Protein AF-G6C5K4-F1 (afdb_monomer_lite)

Structure (mmCIF, N/CA/C/O backbone):
data_AF-G6C5K4-F1
#
_entry.id   AF-G6C5K4-F1
#
loop_
_atom_site.group_PDB
_atom_site.id
_atom_site.type_symbol
_atom_site.label_atom_id
_atom_site.label_alt_id
_atom_site.label_comp_id
_atom_site.label_asym_id
_atom_site.label_entity_id
_atom_site.label_seq_id
_atom_site.pdbx_PDB_ins_code
_atom_site.Cartn_x
_atom_site.Cartn_y
_atom_site.Cartn_z
_atom_site.occupancy
_atom_site.B_iso_or_equiv
_atom_site.auth_seq_id
_atom_site.auth_comp_id
_atom_site.auth_asym_id
_atom_site.auth_atom_id
_atom_site.pdbx_PDB_model_num
ATOM 1 N N . MET A 1 1 ? 15.306 12.162 -14.275 1.00 35.91 1 MET A N 1
ATOM 2 C CA . MET A 1 1 ? 15.185 11.619 -15.662 1.00 35.91 1 MET A CA 1
ATOM 3 C C . MET A 1 1 ? 13.820 12.028 -16.205 1.00 35.91 1 MET A C 1
ATOM 5 O O . MET A 1 1 ? 12.818 11.681 -15.596 1.00 35.91 1 MET A O 1
ATOM 9 N N . LEU A 1 2 ? 13.785 12.870 -17.241 1.00 34.09 2 LEU A N 1
ATOM 10 C CA . LEU A 1 2 ? 12.572 13.552 -17.708 1.00 34.09 2 LEU A CA 1
ATOM 11 C C . LEU A 1 2 ? 11.558 12.541 -18.265 1.00 34.09 2 LEU A C 1
ATOM 13 O O . LEU A 1 2 ? 11.791 11.932 -19.305 1.00 34.09 2 LEU A O 1
ATOM 17 N N . THR A 1 3 ? 10.430 12.362 -17.578 1.00 47.12 3 THR A N 1
ATOM 18 C CA . THR A 1 3 ? 9.225 11.765 -18.162 1.00 47.12 3 THR A CA 1
ATOM 19 C C . THR A 1 3 ? 8.711 12.723 -19.231 1.00 47.12 3 THR A C 1
ATOM 21 O O . THR A 1 3 ? 7.998 13.673 -18.915 1.00 47.12 3 THR A O 1
ATOM 24 N N . TYR A 1 4 ? 9.124 12.530 -20.479 1.00 65.38 4 TYR A N 1
ATOM 25 C CA . TYR A 1 4 ? 8.603 13.312 -21.593 1.00 65.38 4 TYR A CA 1
ATOM 26 C C . TYR A 1 4 ? 7.179 12.848 -21.901 1.00 65.38 4 TYR A C 1
ATOM 28 O O . TYR A 1 4 ? 6.945 11.670 -22.176 1.00 65.38 4 TYR A O 1
ATOM 36 N N . SER A 1 5 ? 6.215 13.765 -21.862 1.00 84.00 5 SER A N 1
ATOM 37 C CA . SER A 1 5 ? 4.892 13.494 -22.418 1.00 84.00 5 SER A CA 1
ATOM 38 C C . SER A 1 5 ? 5.005 13.268 -23.928 1.00 84.00 5 SER A C 1
ATOM 40 O O . SER A 1 5 ? 5.954 13.719 -24.569 1.00 84.00 5 SER A O 1
ATOM 42 N N . THR A 1 6 ? 4.020 12.614 -24.548 1.00 88.75 6 THR A N 1
ATOM 43 C CA . THR A 1 6 ? 4.012 12.441 -26.016 1.00 88.75 6 THR A CA 1
ATOM 44 C C . THR A 1 6 ? 4.043 13.773 -26.769 1.00 88.75 6 THR A C 1
ATOM 46 O O . THR A 1 6 ? 4.535 13.825 -27.894 1.00 88.75 6 THR A O 1
ATOM 49 N N . ARG A 1 7 ? 3.574 14.857 -26.137 1.00 88.94 7 ARG A N 1
ATOM 50 C CA . ARG A 1 7 ? 3.682 16.228 -26.648 1.00 88.94 7 ARG A CA 1
ATOM 51 C C . ARG A 1 7 ? 5.096 16.783 -26.532 1.00 88.94 7 ARG A C 1
ATOM 53 O O . ARG A 1 7 ? 5.545 17.446 -27.458 1.00 88.94 7 ARG A O 1
ATOM 60 N N . ASP A 1 8 ? 5.808 16.481 -25.451 1.00 88.75 8 ASP A N 1
ATOM 61 C CA . ASP A 1 8 ? 7.207 16.891 -25.312 1.00 88.75 8 ASP A CA 1
ATOM 62 C C . ASP A 1 8 ? 8.098 16.141 -26.308 1.00 88.75 8 ASP A C 1
ATOM 64 O O . ASP A 1 8 ? 9.013 16.726 -26.880 1.00 88.75 8 ASP A O 1
ATOM 68 N N . ILE A 1 9 ? 7.798 14.864 -26.579 1.00 88.25 9 ILE A N 1
ATOM 69 C CA . ILE A 1 9 ? 8.480 14.095 -27.629 1.00 88.25 9 ILE A CA 1
ATOM 70 C C . ILE A 1 9 ? 8.199 14.718 -29.002 1.00 88.25 9 ILE A C 1
ATOM 72 O O . ILE A 1 9 ? 9.138 14.953 -29.757 1.00 88.25 9 ILE A O 1
ATOM 76 N N . GLU A 1 10 ? 6.940 15.045 -29.319 1.00 90.44 10 GLU A N 1
ATOM 77 C CA . GLU A 1 10 ? 6.598 15.759 -30.560 1.00 90.44 10 GLU A CA 1
ATOM 78 C C . GLU A 1 10 ? 7.349 17.095 -30.669 1.00 90.44 10 GLU A C 1
ATOM 80 O O . GLU A 1 10 ? 7.885 17.418 -31.731 1.00 90.44 10 GLU A O 1
ATOM 85 N N . PHE A 1 11 ? 7.407 17.863 -29.579 1.00 89.56 11 PHE A N 1
ATOM 86 C CA . PHE A 1 11 ? 8.151 19.116 -29.526 1.00 89.56 11 PHE A CA 1
ATOM 87 C C . PHE A 1 11 ? 9.637 18.884 -29.827 1.00 89.56 11 PHE A C 1
ATOM 89 O O . PHE A 1 11 ? 10.182 19.528 -30.721 1.00 89.56 11 PHE A O 1
ATOM 96 N N . LEU A 1 12 ? 10.272 17.897 -29.187 1.00 88.31 12 LEU A N 1
ATOM 97 C CA . LEU A 1 12 ? 11.664 17.528 -29.460 1.00 88.31 12 LEU A CA 1
ATOM 98 C C . LEU A 1 12 ? 11.876 17.090 -30.913 1.00 88.31 12 LEU A C 1
ATOM 100 O O . LEU A 1 12 ? 12.888 17.452 -31.506 1.00 88.31 12 LEU A O 1
ATOM 104 N N . CYS A 1 13 ? 10.941 16.349 -31.512 1.00 87.62 13 CYS A N 1
ATOM 105 C CA . CYS A 1 13 ? 11.011 15.957 -32.921 1.00 87.62 13 CYS A CA 1
ATOM 106 C C . CYS A 1 13 ? 11.009 17.161 -33.877 1.00 87.62 13 CYS A C 1
ATOM 108 O O . CYS A 1 13 ? 11.589 17.078 -34.959 1.00 87.62 13 CYS A O 1
ATOM 110 N N . LYS A 1 14 ? 10.386 18.278 -33.486 1.00 85.69 14 LYS A N 1
ATOM 111 C CA . LYS A 1 14 ? 10.309 19.507 -34.292 1.00 85.69 14 LYS A CA 1
ATOM 112 C C . LYS A 1 14 ? 11.414 20.513 -33.983 1.00 85.69 14 LYS A C 1
ATOM 114 O O . LYS A 1 14 ? 11.818 21.250 -34.881 1.00 85.69 14 LYS A O 1
ATOM 119 N N . ASP A 1 15 ? 11.903 20.548 -32.751 1.00 85.94 15 ASP A N 1
ATOM 120 C CA . ASP A 1 15 ? 12.826 21.579 -32.273 1.00 85.94 15 ASP A CA 1
ATOM 121 C C . ASP A 1 15 ? 14.292 21.111 -32.302 1.00 85.94 15 ASP A C 1
ATOM 123 O O . ASP A 1 15 ? 15.172 21.809 -32.805 1.00 85.94 15 ASP A O 1
ATOM 127 N N . SER A 1 16 ? 14.564 19.871 -31.882 1.00 86.38 16 SER A N 1
ATOM 128 C CA . SER A 1 16 ? 15.930 19.357 -31.729 1.00 86.38 16 SER A CA 1
ATOM 129 C C . SER A 1 16 ? 16.545 18.898 -33.051 1.00 86.38 16 SER A C 1
ATOM 131 O O . SER A 1 16 ? 16.073 17.956 -33.693 1.00 86.38 16 SER A O 1
ATOM 133 N N . GLN A 1 17 ? 17.692 19.485 -33.406 1.00 81.75 17 GLN A N 1
ATOM 134 C CA . GLN A 1 17 ? 18.478 19.078 -34.576 1.00 81.75 17 GLN A CA 1
ATOM 135 C C . GLN A 1 17 ? 18.934 17.613 -34.500 1.00 81.75 17 GLN A C 1
ATOM 137 O O . GLN A 1 17 ? 18.964 16.916 -35.512 1.00 81.75 17 GLN A O 1
ATOM 142 N N . ARG A 1 18 ? 19.234 17.115 -33.292 1.00 84.94 18 ARG A N 1
ATOM 143 C CA . ARG A 1 18 ? 19.618 15.711 -33.068 1.00 84.94 18 ARG A CA 1
ATOM 144 C C . ARG A 1 18 ? 18.458 14.768 -33.371 1.00 84.94 18 ARG A C 1
ATOM 146 O O . ARG A 1 18 ? 18.650 13.726 -33.986 1.00 84.94 18 ARG A O 1
ATOM 153 N N . THR A 1 19 ? 17.252 15.149 -32.961 1.00 84.19 19 THR A N 1
ATOM 154 C CA . THR A 1 19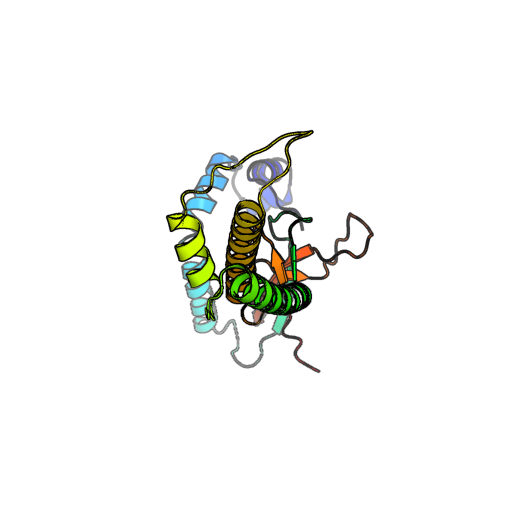 ? 16.056 14.333 -33.180 1.00 84.19 19 THR A CA 1
ATOM 155 C C . THR A 1 19 ? 15.649 14.345 -34.651 1.00 84.19 19 THR A C 1
ATOM 157 O O . THR A 1 19 ? 15.290 13.301 -35.183 1.00 84.19 19 THR A O 1
ATOM 160 N N . LYS A 1 20 ? 15.790 15.484 -35.342 1.00 83.88 20 LYS A N 1
ATOM 161 C CA . LYS A 1 20 ? 15.613 15.569 -36.802 1.00 83.88 20 LYS A CA 1
ATOM 162 C C . LYS A 1 20 ? 16.590 14.669 -37.556 1.00 83.88 20 LYS A C 1
ATOM 164 O O . LYS A 1 20 ? 16.177 13.974 -38.477 1.00 83.88 20 LYS A O 1
ATOM 169 N N . PHE A 1 21 ? 17.856 14.645 -37.134 1.00 85.69 21 PHE A N 1
ATOM 170 C CA . PHE A 1 21 ? 18.860 13.739 -37.693 1.00 85.69 21 PHE A CA 1
ATOM 171 C C . PHE A 1 21 ? 18.467 12.265 -37.502 1.00 85.69 21 PHE A C 1
ATOM 173 O O . PHE A 1 21 ? 18.465 11.507 -38.465 1.00 85.69 21 PHE A O 1
ATOM 180 N N . LEU A 1 22 ? 18.055 11.875 -36.288 1.00 85.00 22 LEU A N 1
ATOM 181 C CA . LEU A 1 22 ? 17.617 10.504 -35.986 1.00 85.00 22 LEU A CA 1
ATOM 182 C C . LEU A 1 22 ? 16.364 10.077 -36.759 1.00 85.00 22 LEU A C 1
ATOM 184 O O . LEU A 1 22 ? 16.263 8.928 -37.175 1.00 85.00 22 LEU A O 1
ATOM 188 N N . LEU A 1 23 ? 15.403 10.987 -36.945 1.00 84.44 23 LEU A N 1
ATOM 189 C CA . LEU A 1 23 ? 14.171 10.698 -37.679 1.00 84.44 23 LEU A CA 1
ATOM 190 C C . LEU A 1 23 ? 14.422 10.410 -39.158 1.00 84.44 23 LEU A C 1
ATOM 192 O O . LEU A 1 23 ? 13.573 9.769 -39.777 1.00 84.44 23 LEU A O 1
ATOM 196 N N . ASN A 1 24 ? 15.532 10.915 -39.712 1.00 80.44 24 ASN A N 1
ATOM 197 C CA . ASN A 1 24 ? 15.931 10.773 -41.113 1.00 80.44 24 ASN A CA 1
ATOM 198 C C . ASN A 1 24 ? 14.755 10.946 -42.104 1.00 80.44 24 ASN A C 1
ATOM 200 O O . ASN A 1 24 ? 14.656 10.265 -43.122 1.00 80.44 24 ASN A O 1
ATOM 204 N N . SER A 1 25 ? 13.800 11.811 -41.755 1.00 67.69 25 SER A N 1
ATOM 205 C CA . SER A 1 25 ? 12.540 12.007 -42.468 1.00 67.69 25 SER A CA 1
ATOM 206 C C . SER A 1 25 ? 12.081 13.454 -42.331 1.00 67.69 25 SER A C 1
ATOM 208 O O . SER A 1 25 ? 12.321 14.111 -41.319 1.00 67.69 25 SER A O 1
ATOM 210 N N . ALA A 1 26 ? 11.419 13.962 -43.374 1.00 66.31 26 ALA A N 1
ATOM 211 C CA . ALA A 1 26 ? 10.984 15.357 -43.436 1.00 66.31 26 ALA A CA 1
ATOM 212 C C . ALA A 1 26 ? 9.818 15.675 -42.481 1.00 66.31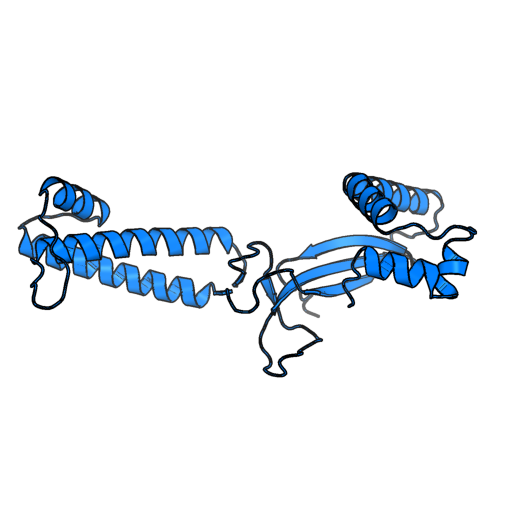 26 ALA A C 1
ATOM 214 O O . ALA A 1 26 ? 9.629 16.829 -42.100 1.00 66.31 26 ALA A O 1
ATOM 215 N N . ASN A 1 27 ? 9.043 14.661 -42.080 1.00 82.19 27 ASN A N 1
ATOM 216 C CA . ASN A 1 27 ? 7.819 14.840 -41.305 1.00 82.19 27 ASN A CA 1
ATOM 217 C C . ASN A 1 27 ? 7.993 14.326 -39.876 1.00 82.19 27 ASN A C 1
ATOM 219 O O . ASN A 1 27 ? 8.012 13.120 -39.633 1.00 82.19 27 ASN A O 1
ATOM 223 N N . ALA A 1 28 ? 8.057 15.253 -38.920 1.00 86.00 28 ALA A N 1
ATOM 224 C CA . ALA A 1 28 ? 8.061 14.915 -37.504 1.00 86.00 28 ALA A CA 1
ATOM 225 C C . ALA A 1 28 ? 6.727 14.249 -37.098 1.00 86.00 28 ALA A C 1
ATOM 227 O O . ALA A 1 28 ? 5.656 14.778 -37.420 1.00 86.00 28 ALA A O 1
ATOM 228 N N . PRO A 1 29 ? 6.756 13.116 -36.375 1.00 89.50 29 PRO A N 1
ATOM 229 C CA . PRO A 1 29 ? 5.541 12.474 -35.896 1.00 89.50 29 PRO A CA 1
ATOM 230 C C . PRO A 1 29 ? 4.840 13.363 -34.864 1.00 89.50 29 PRO A C 1
ATOM 232 O O . PRO A 1 29 ? 5.476 13.961 -33.996 1.00 89.50 29 PRO A O 1
ATOM 235 N N . ASN A 1 30 ? 3.512 13.439 -34.945 1.00 91.06 30 ASN A N 1
ATOM 236 C CA . ASN A 1 30 ? 2.714 14.152 -33.950 1.00 91.06 30 ASN A CA 1
ATOM 237 C C . ASN A 1 30 ? 2.498 13.301 -32.682 1.00 91.06 30 ASN A C 1
ATOM 239 O O . ASN A 1 30 ? 2.705 12.080 -32.692 1.00 91.06 30 ASN A O 1
ATOM 243 N N . TYR A 1 31 ? 2.025 13.925 -31.598 1.00 91.75 31 TYR A N 1
ATOM 244 C CA . TYR A 1 31 ? 1.801 13.238 -30.322 1.00 91.75 31 TYR A CA 1
ATOM 245 C C . TYR A 1 31 ? 0.853 12.030 -30.444 1.00 91.75 31 TYR A C 1
ATOM 247 O O . TYR A 1 31 ? 1.022 11.045 -29.724 1.00 91.75 31 TYR A O 1
ATOM 255 N N . SER A 1 32 ? -0.136 12.083 -31.349 1.00 92.25 32 SER A N 1
ATOM 256 C CA . SER A 1 32 ? -1.105 10.999 -31.559 1.00 92.25 32 SER A CA 1
ATOM 257 C C . SER A 1 32 ? -0.446 9.782 -32.207 1.00 92.25 32 SER A C 1
ATOM 259 O O . SER A 1 32 ? -0.677 8.652 -31.775 1.00 92.25 32 SER A O 1
ATOM 261 N N . THR A 1 33 ? 0.422 10.000 -33.196 1.00 90.44 33 THR A N 1
ATOM 262 C CA . THR A 1 33 ? 1.214 8.948 -33.839 1.00 90.44 33 THR A CA 1
ATOM 263 C C . THR A 1 33 ? 2.151 8.289 -32.832 1.00 90.44 33 THR A C 1
ATOM 265 O O . THR A 1 33 ? 2.169 7.062 -32.739 1.00 90.44 33 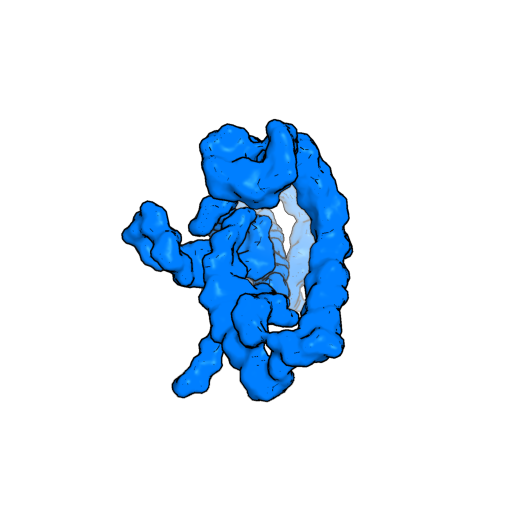THR A O 1
ATOM 268 N N . ILE A 1 34 ? 2.859 9.086 -32.023 1.00 90.06 34 ILE A N 1
ATOM 269 C CA . ILE A 1 34 ? 3.762 8.584 -30.973 1.00 90.06 34 ILE A CA 1
ATOM 270 C C . ILE A 1 34 ? 2.977 7.765 -29.939 1.00 90.06 34 ILE A C 1
ATOM 272 O O . ILE A 1 34 ? 3.345 6.635 -29.629 1.00 90.06 34 ILE A O 1
ATOM 276 N N . SER A 1 35 ? 1.853 8.294 -29.448 1.00 89.50 35 SER A N 1
ATOM 277 C CA . SER A 1 35 ? 0.996 7.607 -28.474 1.00 89.50 35 SER A CA 1
ATOM 278 C C . SER A 1 35 ? 0.460 6.275 -29.006 1.00 89.50 35 SER A C 1
ATOM 280 O O . SER A 1 35 ? 0.490 5.263 -28.301 1.00 89.50 35 SER A O 1
ATOM 282 N N . ARG A 1 36 ? 0.018 6.247 -30.269 1.00 89.75 36 ARG A N 1
ATOM 283 C CA . ARG A 1 36 ? -0.481 5.034 -30.925 1.00 89.75 36 ARG A CA 1
ATOM 284 C C . ARG A 1 36 ? 0.618 3.994 -31.105 1.00 89.75 36 ARG A C 1
ATOM 286 O O . ARG A 1 36 ? 0.354 2.814 -30.890 1.00 89.75 36 ARG A O 1
ATOM 293 N N . PHE A 1 37 ? 1.821 4.424 -31.486 1.00 88.06 37 PHE A N 1
ATOM 294 C CA . PHE A 1 37 ? 2.979 3.542 -31.583 1.00 88.06 37 PHE A CA 1
ATOM 295 C C . PHE A 1 37 ? 3.296 2.917 -30.225 1.00 88.06 37 PHE A C 1
ATOM 297 O O . PHE A 1 37 ? 3.285 1.697 -30.130 1.00 88.06 37 PHE A O 1
ATOM 304 N N . LEU A 1 38 ? 3.469 3.724 -29.171 1.00 85.81 38 LEU A N 1
ATOM 305 C CA . LEU A 1 38 ? 3.774 3.226 -27.824 1.00 85.81 38 LEU A CA 1
ATOM 306 C C . LEU A 1 38 ? 2.714 2.237 -27.324 1.00 85.81 38 LEU A C 1
ATOM 308 O O . LEU A 1 38 ? 3.054 1.183 -26.798 1.00 85.81 38 LEU A O 1
ATOM 312 N N . SER A 1 39 ? 1.434 2.533 -27.562 1.00 86.00 39 SER A N 1
ATOM 313 C CA . SER A 1 39 ? 0.328 1.658 -27.151 1.00 86.00 39 SER A CA 1
ATOM 314 C C . SER A 1 39 ? 0.350 0.305 -27.868 1.00 86.00 39 SER A C 1
ATOM 316 O O . SER A 1 39 ? 0.110 -0.723 -27.245 1.00 86.00 39 SER A O 1
ATOM 318 N N . LYS A 1 40 ? 0.646 0.287 -29.175 1.00 86.38 40 LYS A N 1
ATOM 319 C CA . LYS A 1 40 ? 0.750 -0.959 -29.953 1.00 86.38 40 LYS A CA 1
ATOM 320 C C . LYS A 1 40 ? 2.040 -1.723 -29.665 1.00 86.38 40 LYS A C 1
ATOM 322 O O . LYS A 1 40 ? 2.033 -2.948 -29.656 1.00 86.38 40 LYS A O 1
ATOM 327 N N . ALA A 1 41 ? 3.135 -1.001 -29.452 1.00 84.50 41 ALA A N 1
ATOM 328 C CA . ALA A 1 41 ? 4.455 -1.566 -29.233 1.00 84.50 41 ALA A CA 1
ATOM 329 C C . ALA A 1 41 ? 4.580 -2.213 -27.850 1.00 84.50 41 ALA A C 1
ATOM 331 O O . ALA A 1 41 ? 5.341 -3.161 -27.714 1.00 84.50 41 ALA A O 1
ATOM 332 N N . ASN A 1 42 ? 3.815 -1.767 -26.848 1.00 81.06 42 ASN A N 1
ATOM 333 C CA . ASN A 1 42 ? 3.920 -2.262 -25.472 1.00 81.06 42 ASN A CA 1
ATOM 334 C C . ASN A 1 42 ? 3.868 -3.799 -25.360 1.00 81.06 42 ASN A C 1
ATOM 336 O O . ASN A 1 42 ? 4.632 -4.389 -24.606 1.00 81.06 42 ASN A O 1
ATOM 340 N N . ASN A 1 43 ? 3.032 -4.451 -26.173 1.00 79.25 43 ASN A N 1
ATOM 341 C CA . ASN A 1 43 ? 2.879 -5.910 -26.149 1.00 79.25 43 ASN A CA 1
ATOM 342 C C . ASN A 1 43 ? 3.973 -6.659 -26.928 1.00 79.25 43 ASN A C 1
ATOM 344 O O . ASN A 1 43 ? 4.117 -7.861 -26.760 1.00 79.25 43 ASN A O 1
ATOM 348 N N . ILE A 1 44 ? 4.712 -5.967 -27.798 1.00 88.38 44 ILE A N 1
ATOM 349 C CA . ILE A 1 44 ? 5.640 -6.570 -28.769 1.00 88.38 44 ILE A CA 1
ATOM 350 C C . ILE A 1 44 ? 7.099 -6.212 -28.440 1.00 88.38 44 ILE A C 1
ATOM 352 O O . ILE A 1 44 ? 8.017 -6.924 -28.833 1.00 88.38 44 ILE A O 1
ATOM 356 N N . ILE A 1 45 ? 7.340 -5.123 -27.698 1.00 87.44 45 ILE A N 1
ATOM 357 C CA . ILE A 1 45 ? 8.683 -4.635 -27.347 1.00 87.44 45 ILE A CA 1
ATOM 358 C C . ILE A 1 45 ? 9.515 -5.725 -26.674 1.00 87.44 45 ILE A C 1
ATOM 360 O O . ILE A 1 45 ? 10.683 -5.876 -27.019 1.00 87.44 45 ILE A O 1
ATOM 364 N N . TYR A 1 46 ? 8.920 -6.492 -25.757 1.00 87.12 46 TYR A N 1
ATOM 365 C CA . TYR A 1 46 ? 9.629 -7.573 -25.076 1.00 87.12 46 TYR A CA 1
ATOM 366 C C . TYR A 1 46 ? 10.057 -8.678 -26.052 1.00 87.12 46 TYR A C 1
ATOM 368 O O . TYR A 1 46 ? 11.221 -9.066 -26.074 1.00 87.12 46 TYR A O 1
ATOM 376 N N . GLU A 1 47 ? 9.151 -9.128 -26.923 1.00 90.38 47 GLU A N 1
ATOM 377 C CA . GLU A 1 47 ? 9.464 -10.152 -27.926 1.00 90.38 47 GLU A CA 1
ATOM 378 C C . GLU A 1 47 ? 10.529 -9.673 -28.922 1.00 90.38 47 GLU A C 1
ATOM 380 O O . GLU A 1 47 ? 11.462 -10.411 -29.240 1.00 90.38 47 GLU A O 1
ATOM 385 N N . LEU A 1 48 ? 10.439 -8.419 -29.380 1.00 91.31 48 LEU A N 1
ATOM 386 C CA . LEU A 1 48 ? 11.449 -7.813 -30.253 1.00 91.31 48 LEU A CA 1
ATOM 387 C C . LEU A 1 48 ? 12.806 -7.698 -29.564 1.00 91.31 48 LEU A C 1
ATOM 389 O O . LEU A 1 48 ? 13.832 -7.921 -30.204 1.00 91.31 48 LEU A O 1
ATOM 393 N N . PHE A 1 49 ? 12.818 -7.364 -28.275 1.00 91.44 49 PHE A N 1
ATOM 394 C CA . PHE A 1 49 ? 14.038 -7.329 -27.481 1.00 91.44 49 PHE A CA 1
ATOM 395 C C . PHE A 1 49 ? 14.690 -8.716 -27.420 1.00 91.44 49 PHE A C 1
ATOM 397 O O . PHE A 1 49 ? 15.874 -8.839 -27.729 1.00 91.44 49 PHE A O 1
ATOM 404 N N . CYS A 1 50 ? 13.921 -9.772 -27.136 1.00 91.12 50 CYS A N 1
ATOM 405 C CA . CYS A 1 50 ? 14.428 -11.146 -27.151 1.00 91.12 50 CYS A CA 1
ATOM 406 C C . CYS A 1 50 ? 15.003 -11.534 -28.523 1.00 91.12 50 CYS A C 1
ATOM 408 O O . CYS A 1 50 ? 16.135 -12.011 -28.601 1.00 91.12 50 CYS A O 1
ATOM 410 N N . GLN A 1 51 ? 14.280 -11.257 -29.614 1.00 94.19 51 GLN A N 1
ATOM 411 C CA . GLN A 1 51 ? 14.754 -11.538 -30.976 1.00 94.19 51 GLN A CA 1
ATOM 412 C C . GLN A 1 51 ? 16.037 -10.771 -31.323 1.00 94.19 51 GLN A C 1
ATOM 414 O O . GLN A 1 51 ? 16.916 -11.295 -32.012 1.00 94.19 51 GLN A O 1
ATOM 419 N N . PHE A 1 52 ? 16.158 -9.527 -30.855 1.00 92.31 52 PHE A N 1
ATOM 420 C CA . PHE A 1 52 ? 17.356 -8.719 -31.045 1.00 92.31 52 PHE A CA 1
ATOM 421 C C . PHE A 1 52 ? 18.565 -9.346 -30.342 1.00 92.31 52 PHE A C 1
ATOM 423 O O . PHE A 1 52 ? 19.601 -9.540 -30.979 1.00 92.31 52 PHE A O 1
ATOM 430 N N . VAL A 1 53 ? 18.415 -9.748 -29.077 1.00 91.12 53 VAL A N 1
ATOM 431 C CA . VAL A 1 53 ? 19.479 -10.419 -28.312 1.00 91.12 53 VAL A CA 1
ATOM 432 C C . VAL A 1 53 ? 19.866 -11.757 -28.951 1.00 91.12 53 VAL A C 1
ATOM 434 O O . VAL A 1 53 ? 21.052 -12.029 -29.136 1.00 91.12 53 VAL A O 1
ATOM 437 N N . GLU A 1 54 ? 18.895 -12.567 -29.386 1.00 92.00 54 GLU A N 1
ATOM 438 C CA . GLU A 1 54 ? 19.171 -13.814 -30.116 1.00 92.00 54 GLU A CA 1
ATOM 439 C C . GLU A 1 54 ? 19.963 -13.579 -31.404 1.00 92.00 54 GLU A C 1
ATOM 441 O O . GLU A 1 54 ? 20.837 -14.370 -31.766 1.00 92.00 54 GLU A O 1
ATOM 446 N N . LYS A 1 55 ? 19.656 -12.498 -32.125 1.00 92.94 55 LYS A N 1
ATOM 447 C CA . LYS A 1 55 ? 20.368 -12.152 -33.353 1.00 92.94 55 LYS A CA 1
ATOM 448 C C . LYS A 1 55 ? 21.808 -11.735 -33.063 1.00 92.94 55 LYS A C 1
ATOM 450 O O . LYS A 1 55 ? 22.696 -12.164 -33.794 1.00 92.94 55 LYS A O 1
ATOM 455 N N . LEU A 1 56 ? 22.045 -10.962 -32.003 1.00 90.56 56 LEU A N 1
ATOM 456 C CA . LEU A 1 56 ? 23.398 -10.599 -31.573 1.00 90.56 56 LEU A CA 1
ATOM 457 C C . LEU A 1 56 ? 24.228 -11.840 -31.213 1.00 90.56 56 LEU A C 1
ATOM 459 O O . LEU A 1 56 ? 25.381 -11.939 -31.632 1.00 90.56 56 LEU A O 1
ATOM 463 N N . LEU A 1 57 ? 23.629 -12.821 -30.524 1.00 88.06 57 LEU A N 1
ATOM 464 C CA . LEU A 1 57 ? 24.282 -14.106 -30.235 1.00 88.06 57 LEU A CA 1
ATOM 465 C C . LEU A 1 57 ? 24.662 -14.850 -31.521 1.00 88.06 57 LEU A C 1
ATOM 467 O O . LEU A 1 57 ? 25.793 -15.310 -31.664 1.00 88.06 57 LEU A O 1
ATOM 471 N N . LYS A 1 58 ? 23.734 -14.941 -32.484 1.00 90.50 58 LYS A N 1
ATOM 472 C CA . LYS A 1 58 ? 23.963 -15.622 -33.772 1.00 90.50 58 LYS A CA 1
ATOM 473 C C . LYS A 1 58 ? 25.060 -14.966 -34.608 1.00 90.50 58 LYS A C 1
ATOM 475 O O . LYS A 1 58 ? 25.742 -15.663 -35.350 1.00 90.50 58 LYS A O 1
ATOM 480 N N . LEU A 1 59 ? 25.214 -13.649 -34.500 1.00 90.25 59 LEU A N 1
ATOM 481 C CA . LEU A 1 59 ? 26.265 -12.894 -35.182 1.00 90.25 59 LEU A CA 1
ATOM 482 C C . LEU A 1 59 ? 27.604 -12.913 -34.426 1.00 90.25 59 LEU A C 1
ATOM 484 O O . LEU A 1 59 ? 28.573 -12.355 -34.923 1.00 90.25 59 LEU A O 1
ATOM 488 N N . SER A 1 60 ? 27.668 -13.554 -33.250 1.00 83.25 60 SER A N 1
ATOM 489 C CA . SER A 1 60 ? 28.845 -13.555 -32.366 1.00 83.25 60 SER A CA 1
ATOM 490 C C . SER A 1 60 ? 29.308 -12.149 -31.951 1.00 83.25 60 SER A C 1
ATOM 492 O O . SER A 1 60 ? 30.464 -11.956 -31.590 1.00 83.25 60 SER A O 1
ATOM 494 N N . GLU A 1 61 ? 28.390 -11.178 -31.957 1.00 81.31 61 GLU A N 1
ATOM 495 C CA . GLU A 1 61 ? 28.630 -9.789 -31.530 1.00 81.31 61 GLU A CA 1
ATOM 496 C C . GLU A 1 61 ? 28.675 -9.657 -29.997 1.00 81.31 61 GLU A C 1
ATOM 498 O O . GLU A 1 61 ? 29.235 -8.707 -29.451 1.00 81.31 61 GLU A O 1
ATOM 503 N N . ILE A 1 62 ? 28.094 -10.626 -29.283 1.00 82.75 62 ILE A N 1
ATOM 504 C CA . ILE A 1 62 ? 28.098 -10.696 -27.819 1.00 82.75 62 ILE A CA 1
ATOM 505 C C . ILE A 1 62 ? 28.685 -12.027 -27.345 1.00 82.75 62 ILE A C 1
ATOM 507 O O . ILE A 1 62 ? 28.333 -13.092 -27.855 1.00 82.75 62 ILE A O 1
ATOM 511 N N . THR A 1 63 ? 29.585 -11.964 -26.362 1.00 78.12 63 THR A N 1
ATOM 512 C CA . THR A 1 63 ? 30.192 -13.141 -25.726 1.00 78.12 63 THR A CA 1
ATOM 513 C C . THR A 1 63 ? 29.397 -13.540 -24.484 1.00 78.12 63 THR A C 1
ATOM 515 O O . THR A 1 63 ? 28.817 -12.702 -23.803 1.00 78.12 63 THR A O 1
ATOM 518 N N . THR A 1 64 ? 29.362 -14.829 -24.147 1.00 76.19 64 THR A N 1
ATOM 519 C CA . THR A 1 64 ? 28.652 -15.320 -22.949 1.00 76.19 64 THR A CA 1
ATOM 520 C C . THR A 1 64 ? 29.541 -15.383 -21.704 1.00 76.19 64 THR A C 1
ATOM 522 O O . THR A 1 64 ? 29.139 -15.944 -20.689 1.00 76.19 64 THR A O 1
ATOM 525 N N . GLU A 1 65 ? 30.766 -14.858 -21.780 1.00 82.19 65 GLU A N 1
ATOM 526 C CA . GLU A 1 65 ? 31.779 -15.005 -20.728 1.00 82.19 65 GLU A CA 1
ATOM 527 C C . GLU A 1 65 ? 31.635 -13.968 -19.613 1.00 82.19 65 GLU A C 1
ATOM 529 O O . GLU A 1 65 ? 31.831 -14.285 -18.441 1.00 82.19 65 GLU A O 1
ATOM 534 N N . THR A 1 66 ? 31.302 -12.721 -19.963 1.00 84.06 66 THR A N 1
ATOM 535 C CA . THR A 1 66 ? 31.193 -11.621 -19.000 1.00 84.06 66 THR A CA 1
ATOM 536 C C . THR A 1 66 ? 29.916 -10.820 -19.220 1.00 84.06 66 THR A C 1
ATOM 538 O O . THR A 1 66 ? 29.525 -10.535 -20.347 1.00 84.06 66 THR A O 1
ATOM 541 N N . ILE A 1 67 ? 29.260 -10.452 -18.118 1.00 87.94 67 ILE A N 1
ATOM 542 C CA . ILE A 1 67 ? 28.089 -9.574 -18.108 1.00 87.94 67 ILE A CA 1
ATOM 543 C C . ILE A 1 67 ? 28.293 -8.478 -17.068 1.00 87.94 67 ILE A C 1
ATOM 545 O O . ILE A 1 67 ? 28.666 -8.744 -15.923 1.00 87.94 67 ILE A O 1
ATOM 549 N N . TYR A 1 68 ? 28.039 -7.236 -17.466 1.00 89.38 68 TYR A N 1
ATOM 550 C CA . TYR A 1 68 ? 28.088 -6.080 -16.581 1.00 89.38 68 TYR A CA 1
ATOM 551 C C . TYR A 1 68 ? 26.674 -5.739 -16.132 1.00 89.38 68 TYR A C 1
ATOM 553 O O . TYR A 1 68 ? 25.809 -5.488 -16.964 1.00 89.38 68 TYR A O 1
ATOM 561 N N . ILE A 1 69 ? 26.430 -5.726 -14.824 1.00 90.06 69 ILE A N 1
ATOM 562 C CA . ILE A 1 69 ? 25.119 -5.390 -14.262 1.00 90.06 69 ILE A CA 1
ATOM 563 C C . ILE A 1 69 ? 25.207 -4.012 -13.616 1.00 90.06 69 ILE A C 1
ATOM 565 O O . ILE A 1 69 ? 26.011 -3.810 -12.704 1.00 90.06 69 ILE A O 1
ATOM 569 N N . ASP A 1 70 ? 24.358 -3.085 -14.058 1.00 88.19 70 ASP A N 1
ATOM 570 C CA . ASP A 1 70 ? 24.177 -1.786 -13.407 1.00 88.19 70 ASP A CA 1
ATOM 571 C C . ASP A 1 70 ? 22.720 -1.578 -12.975 1.00 88.19 70 ASP A C 1
ATOM 573 O O . ASP A 1 70 ? 21.780 -2.103 -13.574 1.00 88.19 70 ASP A O 1
ATOM 577 N N . GLY A 1 71 ? 22.537 -0.832 -11.887 1.00 87.31 71 GLY A N 1
ATOM 578 C CA . GLY A 1 71 ? 21.245 -0.587 -11.261 1.00 87.31 71 GLY A CA 1
ATOM 579 C C . GLY A 1 71 ? 20.875 0.890 -11.276 1.00 87.31 71 GLY A C 1
ATOM 580 O O . GLY A 1 71 ? 21.549 1.723 -10.666 1.00 87.31 71 GLY A O 1
ATOM 581 N N . THR A 1 72 ? 19.732 1.214 -11.875 1.00 87.19 72 THR A N 1
ATOM 582 C CA . THR A 1 72 ? 19.142 2.552 -11.831 1.00 87.19 72 THR A CA 1
ATOM 583 C C . THR A 1 72 ? 17.824 2.555 -11.064 1.00 87.19 72 THR A C 1
ATOM 585 O O . THR A 1 72 ? 17.020 1.629 -11.143 1.00 87.19 72 THR A O 1
ATOM 588 N N . LYS A 1 73 ? 17.590 3.616 -10.289 1.00 88.06 73 LYS A N 1
ATOM 589 C CA . LYS A 1 73 ? 16.333 3.795 -9.554 1.00 88.06 73 LYS A CA 1
ATOM 590 C C . LYS A 1 73 ? 15.416 4.706 -10.345 1.00 88.06 73 LYS A C 1
ATOM 592 O O . LYS A 1 73 ? 15.816 5.815 -10.702 1.00 88.06 73 LYS A O 1
ATOM 597 N N . ILE A 1 74 ? 14.183 4.266 -10.540 1.00 87.62 74 ILE A N 1
ATOM 598 C CA . ILE A 1 74 ? 13.145 5.001 -11.260 1.00 87.62 74 ILE A CA 1
ATOM 599 C C . ILE A 1 74 ? 12.063 5.395 -10.256 1.00 87.62 74 ILE A C 1
ATOM 601 O O . ILE A 1 74 ? 11.597 4.556 -9.491 1.00 87.62 74 ILE A O 1
ATOM 605 N N . GLU A 1 75 ? 11.696 6.680 -10.214 1.00 87.19 75 GLU A N 1
ATOM 606 C CA . GLU A 1 75 ? 10.604 7.157 -9.352 1.00 87.19 75 GLU A CA 1
ATOM 607 C C . GLU A 1 75 ? 9.277 6.607 -9.891 1.00 87.19 75 GLU A C 1
ATOM 609 O O . GLU A 1 75 ? 8.996 6.717 -11.084 1.00 87.19 75 GLU A O 1
ATOM 614 N N . ALA A 1 76 ? 8.474 5.999 -9.021 1.00 87.56 76 ALA A N 1
ATOM 615 C CA . ALA A 1 76 ? 7.171 5.470 -9.397 1.00 87.56 76 ALA A CA 1
ATOM 616 C C . ALA A 1 76 ? 6.153 6.607 -9.534 1.00 87.56 76 ALA A C 1
ATOM 618 O O . ALA A 1 76 ? 6.233 7.622 -8.832 1.00 87.56 76 ALA A O 1
ATOM 619 N N . TYR A 1 77 ? 5.140 6.414 -10.382 1.00 85.19 77 TYR A N 1
ATOM 620 C CA . TYR A 1 77 ? 3.995 7.321 -10.449 1.00 85.19 77 TYR A CA 1
ATOM 621 C C . TYR A 1 77 ? 3.034 7.046 -9.285 1.00 85.19 77 TYR A C 1
ATOM 623 O O . TYR A 1 77 ? 1.933 6.528 -9.446 1.00 85.19 77 TYR A O 1
ATOM 631 N N . ALA A 1 78 ? 3.484 7.373 -8.078 1.00 84.25 78 ALA A N 1
ATOM 632 C CA . ALA A 1 78 ? 2.766 7.089 -6.851 1.00 84.25 78 ALA A CA 1
ATOM 633 C C . ALA A 1 78 ? 2.748 8.307 -5.925 1.00 84.25 78 ALA A C 1
ATOM 635 O O . ALA A 1 78 ? 3.634 9.166 -5.943 1.00 84.25 78 ALA A O 1
ATOM 636 N N . ASN A 1 79 ? 1.731 8.384 -5.072 1.00 81.75 79 ASN A N 1
ATOM 637 C CA . ASN A 1 79 ? 1.610 9.465 -4.105 1.00 81.75 79 ASN A CA 1
ATOM 638 C C . ASN A 1 79 ? 2.752 9.402 -3.072 1.00 81.75 79 ASN A C 1
ATOM 640 O O . ASN A 1 79 ? 2.909 8.432 -2.326 1.00 81.75 79 ASN A O 1
ATOM 644 N N . LYS A 1 80 ? 3.514 10.499 -3.003 1.00 75.56 80 LYS A N 1
ATOM 645 C CA . LYS A 1 80 ? 4.730 10.671 -2.191 1.00 75.56 80 LYS A CA 1
ATOM 646 C C . LYS A 1 80 ? 4.481 10.629 -0.679 1.00 75.56 80 LYS A C 1
ATOM 648 O O . LYS A 1 80 ? 5.418 10.440 0.091 1.00 75.56 80 LYS A O 1
ATOM 653 N N . TYR A 1 81 ? 3.228 10.775 -0.248 1.00 76.88 81 TYR A N 1
ATOM 654 C CA . TYR A 1 81 ? 2.838 10.861 1.162 1.00 76.88 81 TYR A CA 1
ATOM 655 C C . TYR A 1 81 ? 2.094 9.621 1.673 1.00 76.88 81 TYR A C 1
ATOM 657 O O . TYR A 1 81 ? 1.787 9.531 2.861 1.00 76.88 81 TYR A O 1
ATOM 665 N N . SER A 1 82 ? 1.782 8.650 0.810 1.00 81.88 82 SER A N 1
ATOM 666 C CA . SER A 1 82 ? 0.931 7.512 1.167 1.00 81.88 82 SER A CA 1
ATOM 667 C C . SER A 1 82 ? 1.724 6.206 1.265 1.00 81.88 82 SER A C 1
ATOM 669 O O . SER A 1 82 ? 1.724 5.400 0.337 1.00 81.88 82 SER A O 1
ATOM 671 N N . PHE A 1 83 ? 2.377 5.979 2.404 1.00 85.50 83 PHE A N 1
ATOM 672 C CA . PHE A 1 83 ? 3.240 4.812 2.631 1.00 85.50 83 PHE A CA 1
ATOM 673 C C . PHE A 1 83 ? 2.708 3.849 3.693 1.00 85.50 83 PHE A C 1
ATOM 675 O O . PHE A 1 83 ? 1.958 4.229 4.602 1.00 85.50 83 PHE A O 1
ATOM 682 N N . VAL A 1 84 ? 3.131 2.591 3.575 1.00 91.69 84 VAL A N 1
ATOM 683 C CA . VAL A 1 84 ? 2.955 1.543 4.583 1.00 91.69 84 VAL A CA 1
ATOM 684 C C . VAL A 1 84 ? 4.310 0.891 4.850 1.00 91.69 84 VAL A C 1
ATOM 686 O O . VAL A 1 84 ? 5.015 0.509 3.921 1.00 91.69 84 VAL A O 1
ATOM 689 N N . TRP A 1 85 ? 4.668 0.772 6.130 1.00 93.38 85 TRP A N 1
ATOM 690 C CA . TRP A 1 85 ? 5.931 0.189 6.592 1.00 93.38 85 TRP A CA 1
ATOM 691 C C . TRP A 1 85 ? 5.669 -1.126 7.320 1.00 93.38 85 TRP A C 1
ATOM 693 O O . TRP A 1 85 ? 4.816 -1.159 8.212 1.00 93.38 85 TRP A O 1
ATOM 703 N N . LYS A 1 86 ? 6.434 -2.182 7.011 1.00 94.12 86 LYS A N 1
ATOM 704 C CA . LYS A 1 86 ? 6.295 -3.507 7.643 1.00 94.12 86 LYS A CA 1
ATOM 705 C C . LYS A 1 86 ? 6.456 -3.432 9.158 1.00 94.12 86 LYS A C 1
ATOM 707 O O . LYS A 1 86 ? 5.555 -3.833 9.886 1.00 94.12 86 LYS A O 1
ATOM 712 N N . LYS A 1 87 ? 7.535 -2.800 9.637 1.00 94.69 87 LYS A N 1
ATOM 713 C CA . LYS A 1 87 ? 7.823 -2.656 11.076 1.00 94.69 87 LYS A CA 1
ATOM 714 C C . LYS A 1 87 ? 6.696 -1.956 11.841 1.00 94.69 87 LYS A C 1
ATOM 716 O O . LYS A 1 87 ? 6.269 -2.436 12.885 1.00 94.69 87 LYS A O 1
ATOM 721 N N . SER A 1 88 ? 6.196 -0.836 11.317 1.00 94.88 88 SER A N 1
ATOM 722 C CA . SER A 1 88 ? 5.091 -0.112 11.952 1.00 94.88 88 SER A CA 1
ATOM 723 C C . SER A 1 88 ? 3.790 -0.912 11.906 1.00 94.88 88 SER A C 1
ATOM 725 O O . SER A 1 88 ? 3.063 -0.937 12.890 1.00 94.88 88 SER A O 1
ATOM 727 N N . THR A 1 89 ? 3.509 -1.590 10.790 1.00 96.50 89 THR A N 1
ATOM 728 C CA . THR A 1 89 ? 2.305 -2.423 10.632 1.00 96.50 89 THR A CA 1
ATOM 729 C C . THR A 1 89 ? 2.293 -3.569 11.636 1.00 96.50 89 THR A C 1
ATOM 731 O O . THR A 1 89 ? 1.287 -3.748 12.313 1.00 96.50 89 THR A O 1
ATOM 734 N N . LEU A 1 90 ? 3.420 -4.269 11.801 1.00 97.06 90 LEU A N 1
ATOM 735 C CA . LEU A 1 90 ? 3.582 -5.324 12.805 1.00 97.06 90 LEU A CA 1
ATOM 736 C C . LEU A 1 90 ? 3.351 -4.791 14.221 1.00 97.06 90 LEU A C 1
ATOM 738 O O . LEU A 1 90 ? 2.480 -5.295 14.918 1.00 97.06 90 LEU A O 1
ATOM 742 N N . LYS A 1 91 ? 4.029 -3.699 14.597 1.00 97.31 91 LYS A N 1
ATOM 743 C CA . LYS A 1 91 ? 3.862 -3.069 15.918 1.00 97.31 91 LYS A CA 1
ATOM 744 C C . LYS A 1 91 ? 2.409 -2.675 16.208 1.00 97.31 91 LYS A C 1
ATOM 746 O O . LYS A 1 91 ? 1.932 -2.803 17.331 1.00 97.31 91 LYS A O 1
ATOM 751 N N . TYR A 1 92 ? 1.704 -2.122 15.220 1.00 96.56 92 TYR A N 1
ATOM 752 C CA . TYR A 1 92 ? 0.308 -1.718 15.402 1.00 96.56 92 TYR A CA 1
ATOM 753 C C . TYR A 1 92 ? -0.665 -2.897 15.397 1.00 96.56 92 TYR A C 1
ATOM 755 O O . TYR A 1 92 ? -1.718 -2.778 16.022 1.00 96.56 92 TYR A O 1
ATOM 763 N N . LYS A 1 93 ? -0.330 -3.991 14.704 1.00 97.00 93 LYS A N 1
ATOM 764 C CA . LYS A 1 93 ? -1.094 -5.240 14.724 1.00 97.00 93 LYS A CA 1
ATOM 765 C C . LYS A 1 93 ? -0.961 -5.936 16.078 1.00 97.00 93 LYS A C 1
ATOM 767 O O . LYS A 1 93 ? -1.983 -6.206 16.685 1.00 97.00 93 LYS A O 1
ATOM 772 N N . GLU A 1 94 ? 0.255 -6.090 16.593 1.00 97.62 94 GLU A N 1
ATOM 773 C CA . GLU A 1 94 ? 0.525 -6.671 17.919 1.00 97.62 94 GLU A CA 1
ATOM 774 C C . GLU A 1 94 ? -0.227 -5.912 19.023 1.00 97.62 94 GLU A C 1
ATOM 776 O O . GLU A 1 94 ? -1.030 -6.477 19.759 1.00 97.62 94 GLU A O 1
ATOM 781 N N . ARG A 1 95 ? -0.103 -4.577 19.046 1.00 97.69 95 ARG A N 1
ATOM 782 C CA . ARG A 1 95 ? -0.871 -3.749 19.987 1.00 97.69 95 ARG A CA 1
ATOM 783 C C . ARG A 1 95 ? -2.385 -3.889 19.791 1.00 97.69 95 ARG A C 1
ATOM 785 O O . ARG A 1 95 ? -3.148 -3.713 20.735 1.00 97.69 95 ARG A O 1
ATOM 792 N N . LEU A 1 96 ? -2.862 -4.093 18.563 1.00 97.50 96 LEU A N 1
ATOM 793 C CA . LEU A 1 96 ? -4.287 -4.310 18.319 1.00 97.50 96 LEU A CA 1
ATOM 794 C C . LEU A 1 96 ? -4.739 -5.649 18.912 1.00 97.50 96 LEU A C 1
ATOM 796 O O . LEU A 1 96 ? -5.788 -5.672 19.540 1.00 97.50 96 LEU A O 1
ATOM 800 N N . GLU A 1 97 ? -3.952 -6.710 18.757 1.00 96.62 97 GLU A N 1
ATOM 801 C CA . GLU A 1 97 ? -4.234 -8.039 19.311 1.00 96.62 97 GLU A CA 1
ATOM 802 C C . GLU A 1 97 ? -4.325 -7.996 20.844 1.00 96.62 97 GLU A C 1
ATOM 804 O O . GLU A 1 97 ? -5.301 -8.490 21.403 1.00 96.62 97 GLU A O 1
ATOM 809 N N . GLU A 1 98 ? -3.421 -7.281 21.522 1.00 97.44 98 GLU A N 1
ATOM 810 C CA . GLU A 1 98 ? -3.520 -7.037 22.973 1.00 97.44 98 GLU A CA 1
ATOM 811 C C . GLU A 1 98 ? -4.839 -6.346 23.364 1.00 97.44 98 GLU A C 1
ATOM 813 O O . GLU A 1 98 ? -5.506 -6.742 24.319 1.00 97.44 98 GLU A O 1
ATOM 818 N N . ASN A 1 99 ? -5.248 -5.318 22.609 1.00 97.06 99 ASN A N 1
ATOM 819 C CA . ASN A 1 99 ? -6.509 -4.616 22.871 1.00 97.06 99 ASN A CA 1
ATOM 820 C C . ASN A 1 99 ? -7.735 -5.495 22.581 1.00 97.06 99 ASN A C 1
ATOM 822 O O . ASN A 1 99 ? -8.776 -5.310 23.210 1.00 97.06 99 ASN A O 1
ATOM 826 N N . ILE A 1 100 ? -7.640 -6.417 21.618 1.00 96.88 100 ILE A N 1
ATOM 827 C CA . ILE A 1 100 ? -8.706 -7.374 21.310 1.00 96.88 100 ILE A CA 1
ATOM 828 C C . ILE A 1 100 ? -8.893 -8.332 22.488 1.00 96.88 100 ILE A C 1
ATOM 830 O O . ILE A 1 100 ? -10.026 -8.509 22.921 1.00 96.88 100 ILE A O 1
ATOM 834 N N . LEU A 1 101 ? -7.807 -8.871 23.051 1.00 96.75 101 LEU A N 1
ATOM 835 C CA . LEU A 1 101 ? -7.871 -9.738 24.234 1.00 96.75 101 LEU A CA 1
ATOM 836 C C . LEU A 1 101 ? -8.512 -9.019 25.427 1.00 96.75 101 LEU A C 1
ATOM 838 O O . LEU A 1 101 ? -9.430 -9.542 26.048 1.00 96.75 101 LEU A O 1
ATOM 842 N N . GLN A 1 102 ? -8.112 -7.770 25.684 1.00 96.75 102 GLN A N 1
ATOM 843 C CA . GLN A 1 102 ? -8.736 -6.954 26.732 1.00 96.75 102 GLN A CA 1
ATOM 844 C C . GLN A 1 102 ? -10.232 -6.723 26.480 1.00 96.75 102 GLN A C 1
ATOM 846 O O . GLN A 1 102 ? -11.033 -6.781 27.412 1.00 96.75 102 GLN A O 1
ATOM 851 N N . LEU A 1 103 ? -10.626 -6.468 25.227 1.00 96.25 103 LEU A N 1
ATOM 852 C CA . LEU A 1 103 ? -12.032 -6.285 24.865 1.00 96.25 103 LEU A CA 1
ATOM 853 C C . LEU A 1 103 ? -12.842 -7.567 25.089 1.00 96.25 103 LEU A C 1
ATOM 855 O O . LEU A 1 103 ? -13.971 -7.477 25.565 1.00 96.25 103 LEU A O 1
ATOM 859 N N . ILE A 1 104 ? -12.270 -8.726 24.753 1.00 96.19 104 ILE A N 1
ATOM 860 C CA . ILE A 1 104 ? -12.881 -10.040 24.972 1.00 96.19 104 ILE A CA 1
ATOM 861 C C . ILE A 1 104 ? -13.107 -10.270 26.470 1.00 96.19 104 ILE A C 1
ATOM 863 O O . ILE A 1 104 ? -14.232 -10.554 26.877 1.00 96.19 104 ILE A O 1
ATOM 867 N N . ASP A 1 105 ? -12.091 -10.035 27.303 1.00 96.31 105 ASP A N 1
ATOM 868 C CA . ASP A 1 105 ? -12.202 -10.164 28.760 1.00 96.31 105 ASP A CA 1
ATOM 869 C C . ASP A 1 105 ? -13.270 -9.232 29.352 1.00 96.31 105 ASP A C 1
ATOM 871 O O . ASP A 1 105 ? -14.069 -9.636 30.203 1.00 96.31 105 ASP A O 1
ATOM 875 N N . GLU A 1 106 ? -13.295 -7.966 28.922 1.00 96.06 106 GLU A N 1
ATOM 876 C CA . GLU A 1 106 ? -14.297 -6.984 29.352 1.00 96.06 106 GLU A CA 1
ATOM 877 C C . GLU A 1 106 ? -15.713 -7.396 28.931 1.00 96.06 106 GLU A C 1
ATOM 879 O O . GLU A 1 106 ? -16.659 -7.266 29.715 1.00 96.06 106 GLU A O 1
ATOM 884 N N . PHE A 1 107 ? -15.861 -7.891 27.702 1.00 96.25 107 PHE A N 1
ATOM 885 C CA . PHE A 1 107 ? -17.130 -8.343 27.150 1.00 96.25 107 PHE A CA 1
ATOM 886 C C . PHE A 1 107 ? -17.656 -9.569 27.904 1.00 96.25 107 PHE A C 1
ATOM 888 O O . PHE A 1 107 ? -18.802 -9.561 28.361 1.00 96.25 107 PHE A O 1
ATOM 895 N N . ASN A 1 108 ? -16.811 -10.584 28.093 1.00 95.88 108 ASN A N 1
ATOM 896 C CA . ASN A 1 108 ? -17.154 -11.830 28.775 1.00 95.88 108 ASN A CA 1
ATOM 897 C C . ASN A 1 108 ? -17.612 -11.571 30.214 1.00 95.88 108 ASN A C 1
ATOM 899 O O . ASN A 1 108 ? -18.651 -12.082 30.633 1.00 95.88 108 ASN A O 1
ATOM 903 N N . LYS A 1 109 ? -16.926 -10.674 30.936 1.00 95.81 109 LYS A N 1
ATOM 904 C CA . LYS A 1 109 ? -17.339 -10.232 32.280 1.00 95.81 109 LYS A CA 1
ATOM 905 C C . LYS A 1 109 ? -18.672 -9.485 32.281 1.00 95.81 109 LYS A C 1
ATOM 907 O O . LYS A 1 109 ? -19.441 -9.618 33.227 1.00 95.81 109 LYS A O 1
ATOM 912 N N . TYR A 1 110 ? -18.940 -8.669 31.262 1.00 94.81 110 TYR A N 1
ATOM 913 C CA . TYR A 1 110 ? -20.150 -7.848 31.210 1.00 94.81 110 TYR A CA 1
ATOM 914 C C . TYR A 1 110 ? -21.401 -8.648 30.822 1.00 94.81 110 TYR A C 1
ATOM 916 O O . TYR A 1 110 ? -22.461 -8.432 31.405 1.00 94.81 110 TYR A O 1
ATOM 924 N N . PHE A 1 111 ? -21.279 -9.574 29.870 1.00 93.62 111 PHE A N 1
ATOM 925 C CA . PHE A 1 111 ? -22.392 -10.396 29.382 1.00 93.62 111 PHE A CA 1
ATOM 926 C C . PHE A 1 111 ? -22.476 -11.783 30.032 1.00 93.62 111 PHE A C 1
ATOM 928 O O . PHE A 1 111 ? -23.401 -12.534 29.723 1.00 93.62 111 PHE A O 1
ATOM 935 N N . ASN A 1 112 ? -21.539 -12.117 30.928 1.00 93.94 112 ASN A N 1
ATOM 936 C CA . ASN A 1 112 ? -21.389 -13.440 31.537 1.00 93.94 112 ASN A CA 1
ATOM 937 C C . ASN A 1 112 ? -21.323 -14.549 30.470 1.00 93.94 112 ASN A C 1
ATOM 939 O O . ASN A 1 112 ? -22.154 -15.460 30.423 1.00 93.94 112 ASN A O 1
ATOM 943 N N . LYS A 1 113 ? -20.362 -14.392 29.558 1.00 93.56 113 LYS A N 1
ATOM 944 C CA . LYS A 1 113 ? -20.091 -15.280 28.421 1.00 93.56 113 LYS A CA 1
ATOM 945 C C . LYS A 1 113 ? -18.636 -15.742 28.453 1.00 93.56 113 LYS A C 1
ATOM 947 O O . LYS A 1 113 ? -17.821 -15.157 29.156 1.00 93.56 113 LYS A O 1
ATOM 952 N N . GLU A 1 114 ? -18.333 -16.762 27.662 1.00 93.19 114 GLU A N 1
ATOM 953 C CA . GLU A 1 114 ? -16.984 -17.296 27.447 1.00 93.19 114 GLU A CA 1
ATOM 954 C C . GLU A 1 114 ? -16.740 -17.380 25.936 1.00 93.19 114 GLU A C 1
ATOM 956 O O . GLU A 1 114 ? -16.786 -18.449 25.337 1.00 93.19 114 GLU A O 1
ATOM 961 N N . LEU A 1 115 ? -16.628 -16.217 25.290 1.00 92.19 115 LEU A N 1
ATOM 962 C CA . LEU A 1 115 ? -16.266 -16.125 23.876 1.00 92.19 115 LEU A CA 1
ATOM 963 C C . LEU A 1 115 ? -14.766 -15.873 23.749 1.00 92.19 115 LEU A C 1
ATOM 965 O O . LEU A 1 115 ? -14.234 -15.029 24.464 1.00 92.19 115 LEU A O 1
ATOM 969 N N . ASP A 1 116 ? -14.119 -16.532 22.791 1.00 91.00 116 ASP A N 1
ATOM 970 C CA . ASP A 1 116 ? -12.666 -16.426 22.588 1.00 91.00 116 ASP A CA 1
ATOM 971 C C . ASP A 1 116 ? -12.290 -15.620 21.335 1.00 91.00 116 ASP A C 1
ATOM 973 O O . ASP A 1 116 ? -11.124 -15.295 21.109 1.00 91.00 116 ASP A O 1
ATOM 977 N N . SER A 1 117 ? -13.274 -15.275 20.502 1.00 91.75 117 SER A N 1
ATOM 978 C CA . SER A 1 117 ? -13.065 -14.578 19.236 1.00 91.75 117 SER A CA 1
ATOM 979 C C . SER A 1 117 ? -13.827 -13.263 19.177 1.00 91.75 117 SER A C 1
ATOM 981 O O . SER A 1 117 ? -15.001 -13.158 19.536 1.00 91.75 117 SER A O 1
ATOM 983 N N . ILE A 1 118 ? -13.174 -12.248 18.609 1.00 93.00 118 ILE A N 1
ATOM 984 C CA . ILE A 1 118 ? -13.820 -10.967 18.314 1.00 93.00 118 ILE A CA 1
ATOM 985 C C . ILE A 1 118 ? -14.975 -11.105 17.314 1.00 93.00 118 ILE A C 1
ATOM 987 O O . ILE A 1 118 ? -15.916 -10.314 17.352 1.00 93.00 118 ILE A O 1
ATOM 991 N N . PHE A 1 119 ? -14.925 -12.108 16.434 1.00 92.75 119 PHE A N 1
ATOM 992 C CA . PHE A 1 119 ? -15.991 -12.366 15.469 1.00 92.75 119 PHE A CA 1
ATOM 993 C C . PHE A 1 119 ? -17.242 -12.938 16.146 1.00 92.75 119 PHE A C 1
ATOM 995 O O . PHE A 1 119 ? -18.350 -12.546 15.787 1.00 92.75 119 PHE A O 1
ATOM 1002 N N . ASP A 1 120 ? -17.074 -13.762 17.182 1.00 93.06 120 ASP A N 1
ATOM 1003 C CA . ASP A 1 120 ? -18.197 -14.291 17.966 1.00 93.06 120 ASP A CA 1
ATOM 1004 C C . ASP A 1 120 ? -18.878 -13.166 18.755 1.00 93.06 120 ASP A C 1
ATOM 1006 O O . ASP A 1 120 ? -20.105 -13.053 18.775 1.00 93.06 120 ASP A O 1
ATOM 1010 N N . ILE A 1 121 ? -18.072 -12.271 19.342 1.00 92.62 121 ILE A N 1
ATOM 1011 C CA . ILE A 1 121 ? -18.555 -11.057 20.015 1.00 92.62 121 ILE A CA 1
ATOM 1012 C C . ILE A 1 121 ? -19.357 -10.180 19.050 1.00 92.62 121 ILE A C 1
ATOM 1014 O O . ILE A 1 121 ? -20.424 -9.683 19.413 1.00 92.62 121 ILE A O 1
ATOM 1018 N N . LEU A 1 122 ? -18.861 -9.985 17.824 1.00 93.19 122 LEU A N 1
ATOM 1019 C CA . LEU A 1 122 ? -19.567 -9.222 16.797 1.00 93.19 122 LEU A CA 1
ATOM 1020 C C . LEU A 1 122 ? -20.917 -9.847 16.452 1.00 93.19 122 LEU A C 1
ATOM 1022 O O . LEU A 1 122 ? -21.920 -9.137 16.495 1.00 93.19 122 LEU A O 1
ATOM 1026 N N . SER A 1 123 ? -20.951 -11.156 16.188 1.00 92.69 123 SER A N 1
ATOM 1027 C CA . SER A 1 123 ? -22.191 -11.874 15.872 1.00 92.69 123 SER A CA 1
ATOM 1028 C C . SER A 1 123 ? -23.227 -11.708 16.986 1.00 92.69 123 SER A C 1
ATOM 1030 O O . SER A 1 123 ? -24.371 -11.337 16.730 1.00 92.69 123 SER A O 1
ATOM 1032 N N . PHE A 1 124 ? -22.809 -11.878 18.243 1.00 92.75 124 PHE A N 1
ATOM 1033 C CA . PHE A 1 124 ? -23.690 -11.702 19.396 1.00 92.75 124 PHE A CA 1
ATOM 1034 C C . PHE A 1 124 ? -24.227 -10.267 19.521 1.00 92.75 124 PHE A C 1
ATOM 1036 O O . PHE A 1 124 ? -25.415 -10.050 19.761 1.00 92.75 124 PHE A O 1
ATOM 1043 N N . LEU A 1 125 ? -23.364 -9.259 19.363 1.00 90.69 125 LEU A N 1
ATOM 1044 C CA . LEU A 1 125 ? -23.764 -7.853 19.488 1.00 90.69 125 LEU A CA 1
ATOM 1045 C C . LEU A 1 125 ? -24.685 -7.399 18.347 1.00 90.69 125 LEU A C 1
ATOM 1047 O O . LEU A 1 125 ? -25.518 -6.512 18.551 1.00 90.69 125 LEU A O 1
ATOM 1051 N N . GLU A 1 126 ? -24.550 -7.987 17.160 1.00 89.00 126 GLU A N 1
ATOM 1052 C CA . GLU A 1 126 ? -25.429 -7.718 16.020 1.00 89.00 126 GLU A CA 1
ATOM 1053 C C . GLU A 1 126 ? -26.834 -8.303 16.231 1.00 89.00 126 GLU A C 1
ATOM 1055 O O . GLU A 1 126 ? -27.827 -7.633 15.927 1.00 89.00 126 GLU A O 1
ATOM 1060 N N . GLU A 1 127 ? -26.942 -9.482 16.850 1.00 91.19 127 GLU A N 1
ATOM 1061 C CA . GLU A 1 127 ? -28.226 -10.100 17.212 1.00 91.19 127 GLU A CA 1
ATOM 1062 C C . GLU A 1 127 ? -29.020 -9.282 18.238 1.00 91.19 127 GLU A C 1
ATOM 1064 O O . GLU A 1 127 ? -30.252 -9.235 18.179 1.00 91.19 127 GLU A O 1
ATOM 1069 N N . LEU A 1 128 ? -28.333 -8.565 19.135 1.00 86.56 128 LEU A N 1
ATOM 1070 C CA . LEU A 1 128 ? -28.963 -7.722 20.157 1.00 86.56 128 LEU A CA 1
ATOM 1071 C C . LEU A 1 128 ? -29.708 -6.497 19.595 1.00 86.56 128 LEU A C 1
ATOM 1073 O O . LEU A 1 128 ? -30.398 -5.816 20.355 1.00 86.56 128 LEU A O 1
ATOM 1077 N N . LYS A 1 129 ? -29.586 -6.191 18.291 1.00 82.81 129 LYS A N 1
ATOM 1078 C CA . LYS A 1 129 ? -30.272 -5.067 17.613 1.00 82.81 129 LYS A CA 1
ATOM 1079 C C . LYS A 1 129 ? -30.186 -3.745 18.395 1.00 82.81 129 LYS A C 1
ATOM 1081 O O . LYS A 1 129 ? -31.175 -3.037 18.587 1.00 82.81 129 LYS A O 1
ATOM 1086 N N . ILE A 1 130 ? -28.976 -3.407 18.842 1.00 86.50 130 ILE A N 1
ATOM 1087 C CA . ILE A 1 130 ? -28.699 -2.246 19.697 1.00 86.50 130 ILE A CA 1
ATOM 1088 C C . ILE A 1 130 ? -29.127 -0.939 19.006 1.00 86.50 130 ILE A C 1
ATOM 1090 O O . ILE A 1 130 ? -28.699 -0.641 17.887 1.00 86.50 130 ILE A O 1
ATOM 1094 N N . HIS A 1 131 ? -29.921 -0.112 19.693 1.00 85.88 131 HIS A N 1
ATOM 1095 C CA . HIS A 1 131 ? -30.303 1.211 19.195 1.00 85.88 131 HIS A CA 1
ATOM 1096 C C . HIS A 1 131 ? -29.124 2.192 19.285 1.00 85.88 131 HIS A C 1
ATOM 1098 O O . HIS A 1 131 ? -28.741 2.635 20.369 1.00 85.88 131 HIS A O 1
ATOM 1104 N N . LYS A 1 132 ? -28.532 2.535 18.135 1.00 89.06 132 LYS A N 1
ATOM 1105 C CA . LYS A 1 132 ? -27.321 3.365 18.069 1.00 89.06 132 LYS A CA 1
ATOM 1106 C C . LYS A 1 132 ? -27.655 4.850 18.226 1.00 89.06 132 LYS A C 1
ATOM 1108 O O . LYS A 1 132 ? -28.425 5.407 17.445 1.00 89.06 132 LYS A O 1
ATOM 1113 N N . VAL A 1 133 ? -27.019 5.517 19.190 1.00 90.94 133 VAL A N 1
ATOM 1114 C CA . VAL A 1 133 ? -27.140 6.968 19.393 1.00 90.94 133 VAL A CA 1
ATOM 1115 C C . VAL A 1 133 ? -25.863 7.707 18.990 1.00 90.94 133 VAL A C 1
ATOM 1117 O O . VAL A 1 133 ? -24.746 7.276 19.282 1.00 90.94 133 VAL A O 1
ATOM 1120 N N . TYR A 1 134 ? -26.033 8.858 18.334 1.00 90.31 134 TYR A N 1
ATOM 1121 C CA . TYR A 1 134 ? -24.947 9.726 17.871 1.00 90.31 134 TYR A CA 1
ATOM 1122 C C . TYR A 1 134 ? -25.255 11.200 18.171 1.00 90.31 134 TYR A C 1
ATOM 1124 O O . TYR A 1 134 ? -26.421 11.601 18.202 1.00 90.31 134 TYR A O 1
ATOM 1132 N N . GLY A 1 135 ? -24.210 12.011 18.360 1.00 87.88 135 GLY A N 1
ATOM 1133 C CA . GLY A 1 135 ? -24.314 13.463 18.549 1.00 87.88 135 GLY A CA 1
ATOM 1134 C C . GLY A 1 135 ? -23.929 13.962 19.946 1.00 87.88 135 GLY A C 1
ATOM 1135 O O . GLY A 1 135 ? -23.757 13.192 20.891 1.00 87.88 135 GLY A O 1
ATOM 1136 N N . ARG A 1 136 ? -23.769 15.285 20.065 1.00 77.38 136 ARG A N 1
ATOM 1137 C CA . ARG A 1 136 ? -23.356 15.965 21.303 1.00 77.38 136 ARG A CA 1
ATOM 1138 C C . ARG A 1 136 ? -24.468 15.868 22.357 1.00 77.38 136 ARG A C 1
ATOM 1140 O O . ARG A 1 136 ? -25.632 16.073 22.038 1.00 77.38 136 ARG A O 1
ATOM 1147 N N . GLY A 1 137 ? -24.109 15.541 23.599 1.00 84.38 137 GLY A N 1
ATOM 1148 C CA . GLY A 1 137 ? -25.061 15.378 24.708 1.00 84.38 137 GLY A CA 1
ATOM 1149 C C . GLY A 1 137 ? -25.753 14.010 24.784 1.00 84.38 137 GLY A C 1
ATOM 1150 O O . GLY A 1 137 ? -26.444 13.748 25.764 1.00 84.38 137 GLY A O 1
ATOM 1151 N N . LYS A 1 138 ? -25.544 13.110 23.810 1.00 86.19 138 LYS A N 1
ATOM 1152 C CA . LYS A 1 138 ? -26.038 11.726 23.883 1.00 86.19 138 LYS A CA 1
ATOM 1153 C C . LYS A 1 138 ? -24.974 10.803 24.472 1.00 86.19 138 LYS A C 1
ATOM 1155 O O . LYS A 1 138 ? -23.828 10.803 24.025 1.00 86.19 138 LYS A O 1
ATOM 1160 N N . ARG A 1 139 ? -25.356 9.993 25.461 1.00 87.56 139 ARG A N 1
ATOM 1161 C CA . ARG A 1 139 ? -24.487 8.973 26.062 1.00 87.56 139 ARG A CA 1
ATOM 1162 C C . ARG A 1 139 ? -24.723 7.635 25.367 1.00 87.56 139 ARG A C 1
ATOM 1164 O O . ARG A 1 139 ? -25.843 7.138 25.377 1.00 87.56 139 ARG A O 1
ATOM 1171 N N . LYS A 1 140 ? -23.672 7.067 24.774 1.00 91.44 140 LYS A N 1
ATOM 1172 C CA . LYS A 1 140 ? -23.719 5.723 24.185 1.00 91.44 140 LYS A CA 1
ATOM 1173 C C . LYS A 1 140 ? -23.870 4.674 25.282 1.00 91.44 140 LYS A C 1
ATOM 1175 O O . LYS A 1 140 ? -23.274 4.818 26.355 1.00 91.44 140 LYS A O 1
ATOM 1180 N N . SER A 1 141 ? -24.656 3.638 25.004 1.00 91.75 141 SER A N 1
ATOM 1181 C CA . SER A 1 141 ? -24.757 2.474 25.881 1.00 91.75 141 SER A CA 1
ATOM 1182 C C . SER A 1 141 ? -23.446 1.676 25.860 1.00 91.75 141 SER A C 1
ATOM 1184 O O . SER A 1 141 ? -22.614 1.855 24.963 1.00 91.75 141 SER A O 1
ATOM 1186 N N . LYS A 1 142 ? -23.229 0.811 26.856 1.00 92.00 142 LYS A N 1
ATOM 1187 C CA . LYS A 1 142 ? -22.018 -0.024 26.889 1.00 92.00 142 LYS A CA 1
ATOM 1188 C C . LYS A 1 142 ? -21.987 -0.991 25.708 1.00 92.00 142 LYS A C 1
ATOM 1190 O O . LYS A 1 142 ? -20.945 -1.155 25.088 1.00 92.00 142 LYS A O 1
ATOM 1195 N N . GLU A 1 143 ? -23.132 -1.554 25.354 1.00 92.56 143 GLU A N 1
ATOM 1196 C CA . GLU A 1 143 ? -23.315 -2.477 24.235 1.00 92.56 143 GLU A CA 1
ATOM 1197 C C . GLU A 1 143 ? -22.974 -1.798 22.904 1.00 92.56 143 GLU A C 1
ATOM 1199 O O . GLU A 1 143 ? -22.233 -2.359 22.099 1.00 92.56 143 GLU A O 1
ATOM 1204 N N . GLN A 1 144 ? -23.424 -0.550 22.694 1.00 93.69 144 GLN A N 1
ATOM 1205 C CA . GLN A 1 144 ? -23.045 0.222 21.506 1.00 93.69 144 GLN A CA 1
ATOM 1206 C C . GLN A 1 144 ? -21.526 0.448 21.451 1.00 93.69 144 GLN A C 1
ATOM 1208 O O . GLN A 1 144 ? -20.933 0.346 20.379 1.00 93.69 144 GLN A O 1
ATOM 1213 N N . LEU A 1 145 ? -20.889 0.755 22.586 1.00 93.31 145 LEU A N 1
ATOM 1214 C CA . LEU A 1 145 ? -19.436 0.942 22.647 1.00 93.31 145 LEU A CA 1
ATOM 1215 C C . LEU A 1 145 ? -18.676 -0.356 22.348 1.00 93.31 145 LEU A C 1
ATOM 1217 O O . LEU A 1 145 ? -17.684 -0.305 21.623 1.00 93.31 145 LEU A O 1
ATOM 1221 N N . PHE A 1 146 ? -19.137 -1.497 22.868 1.00 94.56 146 PHE A N 1
ATOM 1222 C CA . PHE A 1 146 ? -18.574 -2.808 22.537 1.00 94.56 146 PHE A CA 1
ATOM 1223 C C . PHE A 1 146 ? -18.689 -3.096 21.042 1.00 94.56 146 PHE A C 1
ATOM 1225 O O . PHE A 1 146 ? -17.688 -3.454 20.429 1.00 94.56 146 PHE A O 1
ATOM 1232 N N . LEU A 1 147 ? -19.860 -2.857 20.443 1.00 94.12 147 LEU A N 1
ATOM 1233 C CA . LEU A 1 147 ? -20.084 -3.086 19.015 1.00 94.12 147 LEU A CA 1
ATOM 1234 C C . LEU A 1 147 ? -19.154 -2.218 18.160 1.00 94.12 147 LEU A C 1
ATOM 1236 O O . LEU A 1 147 ? -18.457 -2.731 17.291 1.00 94.12 147 LEU A O 1
ATOM 1240 N N . GLU A 1 148 ? -19.087 -0.913 18.430 1.00 94.25 148 GLU A N 1
ATOM 1241 C CA . GLU A 1 148 ? -18.227 0.006 17.673 1.00 94.25 148 GLU A CA 1
ATOM 1242 C C . GLU A 1 148 ? -16.734 -0.331 17.826 1.00 94.25 148 GLU A C 1
ATOM 1244 O O . GLU A 1 148 ? -15.986 -0.280 16.845 1.00 94.25 148 GLU A O 1
ATOM 1249 N N . LYS A 1 149 ? -16.286 -0.699 19.036 1.00 95.88 149 LYS A N 1
ATOM 1250 C CA . LYS A 1 149 ? -14.904 -1.147 19.266 1.00 95.88 149 LYS A CA 1
ATOM 1251 C C . LYS A 1 149 ? -14.613 -2.440 18.513 1.00 95.88 149 LYS A C 1
ATOM 1253 O O . LYS A 1 149 ? -13.602 -2.504 17.818 1.00 95.88 149 LYS A O 1
ATOM 1258 N N . ALA A 1 150 ? -15.492 -3.435 18.626 1.00 95.25 150 ALA A N 1
ATOM 1259 C CA . ALA A 1 150 ? -15.311 -4.731 17.990 1.00 95.25 150 ALA A CA 1
ATOM 1260 C C . ALA A 1 150 ? -15.257 -4.595 16.459 1.00 95.25 150 ALA A C 1
ATOM 1262 O O . ALA A 1 150 ? -14.343 -5.127 15.829 1.00 95.25 150 ALA A O 1
ATOM 1263 N N . GLN A 1 151 ? -16.148 -3.784 15.873 1.00 95.31 151 GLN A N 1
ATOM 1264 C CA . GLN A 1 151 ? -16.160 -3.494 14.435 1.00 95.31 151 GLN A CA 1
ATOM 1265 C C . GLN A 1 151 ? -14.861 -2.802 14.006 1.00 95.31 151 GLN A C 1
ATOM 1267 O O . GLN A 1 151 ? -14.188 -3.250 13.079 1.00 95.31 151 GLN A O 1
ATOM 1272 N N . SER A 1 152 ? -14.440 -1.766 14.740 1.00 96.88 152 SER A N 1
ATOM 1273 C CA . SER A 1 152 ? -13.189 -1.052 14.458 1.00 96.88 152 SER A CA 1
ATOM 1274 C C . SER A 1 152 ? -11.960 -1.961 14.543 1.00 96.88 152 SER A C 1
ATOM 1276 O O . SER A 1 152 ? -11.035 -1.846 13.735 1.00 96.88 152 SER A O 1
ATOM 1278 N N . TYR A 1 153 ? -11.916 -2.864 15.521 1.00 97.06 153 TYR A N 1
ATOM 1279 C CA . TYR A 1 153 ? -10.806 -3.796 15.686 1.00 97.06 153 TYR A CA 1
ATOM 1280 C C . TYR A 1 153 ? -10.786 -4.854 14.583 1.00 97.06 153 TYR A C 1
ATOM 1282 O O . TYR A 1 153 ? -9.718 -5.078 14.015 1.00 97.06 153 TYR A O 1
ATOM 1290 N N . ALA A 1 154 ? -11.935 -5.419 14.204 1.00 95.69 154 ALA A N 1
ATOM 1291 C CA . ALA A 1 154 ? -12.033 -6.355 13.084 1.00 95.69 154 ALA A CA 1
ATOM 1292 C C . ALA A 1 154 ? -11.593 -5.713 11.753 1.00 95.69 154 ALA A C 1
ATOM 1294 O O . ALA A 1 154 ? -10.763 -6.273 11.032 1.00 95.69 154 ALA A O 1
ATOM 1295 N N . GLU A 1 155 ? -12.054 -4.492 11.460 1.00 96.75 155 GLU A N 1
ATOM 1296 C CA . GLU A 1 155 ? -11.631 -3.735 10.273 1.00 96.75 155 GLU A CA 1
ATOM 1297 C C . GLU A 1 155 ? -10.117 -3.490 10.254 1.00 96.75 155 GLU A C 1
ATOM 1299 O O . GLU A 1 155 ? -9.448 -3.668 9.231 1.00 96.75 155 GLU A O 1
ATOM 1304 N N . ARG A 1 156 ? -9.544 -3.081 11.393 1.00 97.06 156 ARG A N 1
ATOM 1305 C CA . ARG A 1 156 ? -8.103 -2.822 11.507 1.00 97.06 156 ARG A CA 1
ATOM 1306 C C . ARG A 1 156 ? -7.282 -4.105 11.408 1.00 97.06 156 ARG A C 1
ATOM 1308 O O . ARG A 1 156 ? -6.212 -4.064 10.802 1.00 97.06 156 ARG A O 1
ATOM 1315 N N . LEU A 1 157 ? -7.773 -5.216 11.953 1.00 96.12 157 LEU A N 1
ATOM 1316 C CA . LEU A 1 157 ? -7.116 -6.518 11.873 1.00 96.12 157 LEU A CA 1
ATOM 1317 C C . LEU A 1 157 ? -7.032 -6.992 10.418 1.00 96.12 157 LEU A C 1
ATOM 1319 O O . LEU A 1 157 ? -5.949 -7.357 9.954 1.00 96.12 157 LEU A O 1
ATOM 1323 N N . ASN A 1 158 ? -8.136 -6.889 9.672 1.00 95.94 158 ASN A N 1
ATOM 1324 C CA . ASN A 1 158 ? -8.165 -7.191 8.240 1.00 95.94 158 ASN A CA 1
ATOM 1325 C C . ASN A 1 158 ? -7.212 -6.265 7.463 1.00 95.94 158 ASN A C 1
ATOM 1327 O O . ASN A 1 158 ? -6.342 -6.721 6.721 1.00 95.94 158 ASN A O 1
ATOM 1331 N N . LYS A 1 159 ? -7.274 -4.954 7.725 1.00 96.06 159 LYS A N 1
ATOM 1332 C CA . LYS A 1 159 ? -6.383 -3.964 7.104 1.00 96.06 159 LYS A CA 1
ATOM 1333 C C . LYS A 1 159 ? -4.901 -4.292 7.298 1.00 96.06 159 LYS A C 1
ATOM 1335 O O . LYS A 1 159 ? -4.140 -4.220 6.337 1.00 96.06 159 LYS A O 1
ATOM 1340 N N . TYR A 1 160 ? -4.473 -4.609 8.520 1.00 97.00 160 TYR A N 1
ATOM 1341 C CA . TYR A 1 160 ? -3.070 -4.940 8.782 1.00 97.00 160 TYR A CA 1
ATOM 1342 C C . TYR A 1 160 ? -2.668 -6.280 8.166 1.00 97.00 160 TYR A C 1
ATOM 1344 O O . TYR A 1 160 ? -1.544 -6.395 7.687 1.00 97.00 160 TYR A O 1
ATOM 1352 N N . THR A 1 161 ? -3.572 -7.257 8.125 1.00 95.75 161 THR A N 1
ATOM 1353 C CA . THR A 1 161 ? -3.319 -8.557 7.487 1.00 95.75 161 THR A CA 1
ATOM 1354 C C . THR A 1 161 ? -3.120 -8.400 5.979 1.00 95.75 161 THR A C 1
ATOM 1356 O O . THR A 1 161 ? -2.062 -8.766 5.478 1.00 95.75 161 THR A O 1
ATOM 1359 N N . ASN A 1 162 ? -4.021 -7.695 5.290 1.00 96.31 162 ASN A N 1
ATOM 1360 C CA . ASN A 1 162 ? -3.877 -7.359 3.868 1.00 96.31 162 ASN A CA 1
ATOM 1361 C C . ASN A 1 162 ? -2.583 -6.566 3.588 1.00 96.31 162 ASN A C 1
ATOM 1363 O O . ASN A 1 162 ? -1.876 -6.804 2.613 1.00 96.31 162 ASN A O 1
ATOM 1367 N N . TYR A 1 163 ? -2.211 -5.628 4.466 1.00 96.38 163 TYR A N 1
ATOM 1368 C CA . TYR A 1 163 ? -0.936 -4.920 4.320 1.00 96.38 163 TYR A CA 1
ATOM 1369 C C . TYR A 1 163 ? 0.273 -5.853 4.408 1.00 96.38 163 TYR A C 1
ATOM 1371 O O . TYR A 1 163 ? 1.229 -5.650 3.662 1.00 96.38 163 TYR A O 1
ATOM 1379 N N . LEU A 1 164 ? 0.257 -6.841 5.303 1.00 95.00 164 LEU A N 1
ATOM 1380 C CA . LEU A 1 164 ? 1.341 -7.815 5.437 1.00 95.00 164 LEU A CA 1
ATOM 1381 C C . LEU A 1 164 ? 1.407 -8.763 4.235 1.00 95.00 164 LEU A C 1
ATOM 1383 O O . LEU A 1 164 ? 2.510 -9.049 3.775 1.00 95.00 164 LEU A O 1
ATOM 1387 N N . GLU A 1 165 ? 0.262 -9.167 3.686 1.00 95.25 165 GLU A N 1
ATOM 1388 C CA . GLU A 1 165 ? 0.186 -9.944 2.441 1.00 95.25 165 GLU A CA 1
ATOM 1389 C C . GLU A 1 165 ? 0.785 -9.175 1.262 1.00 95.25 165 GLU A C 1
ATOM 1391 O O . GLU A 1 165 ? 1.664 -9.687 0.574 1.00 95.25 165 GLU A O 1
ATOM 1396 N N . ILE A 1 166 ? 0.386 -7.910 1.072 1.00 92.69 166 ILE A N 1
ATOM 1397 C CA . ILE A 1 166 ? 0.954 -7.051 0.023 1.00 92.69 166 ILE A CA 1
ATOM 1398 C C . ILE A 1 166 ? 2.462 -6.887 0.228 1.00 92.69 166 ILE A C 1
ATOM 1400 O O . ILE A 1 166 ? 3.224 -6.917 -0.737 1.00 92.69 166 ILE A O 1
ATOM 1404 N N . LEU A 1 167 ? 2.913 -6.672 1.466 1.00 91.00 167 LEU A N 1
ATOM 1405 C CA . LEU A 1 167 ? 4.335 -6.508 1.763 1.00 91.00 167 LEU A CA 1
ATOM 1406 C C . LEU A 1 167 ? 5.133 -7.760 1.388 1.00 91.00 167 LEU A C 1
ATOM 1408 O O . LEU A 1 167 ? 6.185 -7.615 0.765 1.00 91.00 167 LEU A O 1
ATOM 1412 N N . GLY A 1 168 ? 4.656 -8.956 1.743 1.00 90.06 168 GLY A N 1
ATOM 1413 C CA . GLY A 1 168 ? 5.430 -10.190 1.620 1.00 90.06 168 GLY A CA 1
ATOM 1414 C C . GLY A 1 168 ? 6.809 -10.023 2.271 1.00 90.06 168 GLY A C 1
ATOM 1415 O O . GLY A 1 168 ? 6.926 -9.618 3.435 1.00 90.06 168 GLY A O 1
ATOM 1416 N N . GLU A 1 169 ? 7.867 -10.228 1.487 1.00 88.00 169 GLU A N 1
ATOM 1417 C CA . GLU A 1 169 ? 9.260 -10.029 1.919 1.00 88.00 169 GLU A CA 1
ATOM 1418 C C . GLU A 1 169 ? 9.711 -8.557 1.951 1.00 88.00 169 GLU A C 1
ATOM 1420 O O . GLU A 1 169 ? 10.741 -8.218 2.536 1.00 88.00 169 GLU A O 1
ATOM 1425 N N . ARG A 1 170 ? 8.939 -7.637 1.364 1.00 88.50 170 ARG A N 1
ATOM 1426 C CA . ARG A 1 170 ? 9.304 -6.218 1.245 1.00 88.50 170 ARG A CA 1
ATOM 1427 C C . ARG A 1 170 ? 9.141 -5.485 2.576 1.00 88.50 170 ARG A C 1
ATOM 1429 O O . ARG A 1 170 ? 8.270 -5.778 3.392 1.00 88.50 170 ARG A O 1
ATOM 1436 N N . ASN A 1 171 ? 9.947 -4.442 2.768 1.00 90.12 171 ASN A N 1
ATOM 1437 C CA . ASN A 1 171 ? 9.884 -3.598 3.968 1.00 90.12 171 ASN A CA 1
ATOM 1438 C C . ASN A 1 171 ? 8.827 -2.484 3.892 1.00 90.12 171 ASN A C 1
ATOM 1440 O O . ASN A 1 171 ? 8.416 -1.949 4.927 1.00 90.12 171 ASN A O 1
ATOM 1444 N N . SER A 1 172 ? 8.409 -2.099 2.685 1.00 90.81 172 SER A N 1
ATOM 1445 C CA . SER A 1 172 ? 7.455 -1.010 2.459 1.00 90.81 172 SER A CA 1
ATOM 1446 C C . SER A 1 172 ? 6.751 -1.137 1.111 1.00 90.81 172 SER A C 1
ATOM 1448 O O . SER A 1 172 ? 7.275 -1.794 0.213 1.00 90.81 172 SER A O 1
ATOM 1450 N N . PHE A 1 173 ? 5.606 -0.467 0.971 1.00 91.69 173 PHE A N 1
ATOM 1451 C CA . PHE A 1 173 ? 4.941 -0.245 -0.316 1.00 91.69 173 PHE A CA 1
ATOM 1452 C C . PHE A 1 173 ? 4.166 1.084 -0.325 1.00 91.69 173 PHE A C 1
ATOM 1454 O O . PHE A 1 173 ? 3.864 1.647 0.740 1.00 91.69 173 PHE A O 1
ATOM 1461 N N . SER A 1 174 ? 3.838 1.595 -1.516 1.00 90.50 174 SER A N 1
ATOM 1462 C CA . SER A 1 174 ? 2.953 2.758 -1.674 1.00 90.50 174 SER A CA 1
ATOM 1463 C C . SER A 1 174 ? 1.483 2.348 -1.738 1.00 90.50 174 SER A C 1
ATOM 1465 O O . SER A 1 174 ? 1.099 1.407 -2.419 1.00 90.50 174 SER A O 1
ATOM 1467 N N . LYS A 1 175 ? 0.601 3.095 -1.068 1.00 90.06 175 LYS A N 1
ATOM 1468 C CA . LYS A 1 175 ? -0.844 2.800 -1.091 1.00 90.06 175 LYS A CA 1
ATOM 1469 C C . LYS A 1 175 ? -1.486 2.987 -2.469 1.00 90.06 175 LYS A C 1
ATOM 1471 O O . LYS A 1 175 ? -2.528 2.396 -2.722 1.00 90.06 175 LYS A O 1
ATOM 1476 N N . THR A 1 176 ? -0.900 3.842 -3.304 1.00 88.44 176 THR A N 1
ATOM 1477 C CA . THR A 1 176 ? -1.404 4.164 -4.653 1.00 88.44 176 THR A CA 1
ATOM 1478 C C . THR A 1 176 ? -0.784 3.286 -5.733 1.00 88.44 176 THR A C 1
ATOM 1480 O O . THR A 1 176 ? -1.422 3.042 -6.747 1.00 88.44 176 THR A O 1
ATOM 1483 N N . ASP A 1 177 ? 0.414 2.771 -5.471 1.00 88.44 177 ASP A N 1
ATOM 1484 C CA . ASP A 1 177 ? 1.137 1.838 -6.324 1.00 88.44 177 ASP A CA 1
ATOM 1485 C C . ASP A 1 177 ? 1.734 0.753 -5.425 1.00 88.44 177 ASP A C 1
ATOM 1487 O O . ASP A 1 177 ? 2.754 0.950 -4.756 1.00 88.44 177 ASP A O 1
ATOM 1491 N N . LYS A 1 178 ? 1.038 -0.383 -5.346 1.00 89.25 178 LYS A N 1
ATOM 1492 C CA . LYS A 1 178 ? 1.386 -1.457 -4.410 1.00 89.25 178 LYS A CA 1
ATOM 1493 C C . LYS A 1 178 ? 2.690 -2.159 -4.779 1.00 89.25 178 LYS A C 1
ATOM 1495 O O . LYS A 1 178 ? 3.245 -2.852 -3.927 1.00 89.25 178 LYS A O 1
ATOM 1500 N N . GLU A 1 179 ? 3.185 -1.997 -6.001 1.00 86.56 179 GLU A N 1
ATOM 1501 C CA . GLU A 1 179 ? 4.416 -2.625 -6.481 1.00 86.56 179 GLU A CA 1
ATOM 1502 C C . GLU A 1 179 ? 5.642 -1.759 -6.177 1.00 86.56 179 GLU A C 1
ATOM 1504 O O . GLU A 1 179 ? 6.713 -2.287 -5.868 1.00 86.56 179 GLU A O 1
ATOM 1509 N N . ALA A 1 180 ? 5.481 -0.437 -6.142 1.00 88.19 180 ALA A N 1
ATOM 1510 C CA . ALA A 1 180 ? 6.558 0.477 -5.789 1.00 88.19 180 ALA A CA 1
ATOM 1511 C C . ALA A 1 180 ? 7.026 0.312 -4.331 1.00 88.19 180 ALA A C 1
ATOM 1513 O O . ALA A 1 180 ? 6.226 0.288 -3.386 1.00 88.19 180 ALA A O 1
ATOM 1514 N N . THR A 1 181 ? 8.346 0.282 -4.134 1.00 86.88 181 THR A N 1
ATOM 1515 C CA . THR A 1 181 ? 8.975 0.270 -2.806 1.00 86.88 181 THR A CA 1
ATOM 1516 C C . THR A 1 181 ? 9.645 1.599 -2.504 1.00 86.88 181 THR A C 1
ATOM 1518 O O . THR A 1 181 ? 10.051 2.338 -3.399 1.00 86.88 181 THR A O 1
ATOM 1521 N N . PHE A 1 182 ? 9.746 1.947 -1.222 1.00 84.81 182 PHE A N 1
ATOM 1522 C CA . PHE A 1 182 ? 10.392 3.193 -0.833 1.00 84.81 182 PHE A CA 1
ATOM 1523 C C . PHE A 1 182 ? 11.907 3.035 -0.825 1.00 84.81 182 PHE A C 1
ATOM 1525 O O . PHE A 1 182 ? 12.462 2.201 -0.108 1.00 84.81 182 PHE A O 1
ATOM 1532 N N . MET A 1 183 ? 12.577 3.881 -1.599 1.00 85.12 183 MET A N 1
ATOM 1533 C CA . MET A 1 183 ? 14.023 3.872 -1.757 1.00 85.12 183 MET A CA 1
ATOM 1534 C C . MET A 1 183 ? 14.589 5.289 -1.773 1.00 85.12 183 MET A C 1
ATOM 1536 O O . MET A 1 183 ? 13.887 6.278 -2.001 1.00 85.12 183 MET A O 1
ATOM 1540 N N . ARG A 1 184 ? 15.887 5.397 -1.481 1.00 83.94 184 ARG A N 1
ATOM 1541 C CA . ARG A 1 184 ? 16.596 6.674 -1.532 1.00 83.94 184 ARG A CA 1
ATOM 1542 C C . ARG A 1 184 ? 16.928 6.994 -2.984 1.00 83.94 184 ARG A C 1
ATOM 1544 O O . ARG A 1 184 ? 17.658 6.242 -3.630 1.00 83.94 184 ARG A O 1
ATOM 1551 N N . MET A 1 185 ? 16.393 8.105 -3.473 1.00 82.44 185 MET A N 1
ATOM 1552 C CA . MET A 1 185 ? 16.614 8.587 -4.836 1.00 82.44 185 MET A CA 1
ATOM 1553 C C . MET A 1 185 ? 17.789 9.568 -4.877 1.00 82.44 185 MET A C 1
ATOM 1555 O O . MET A 1 185 ? 18.087 10.215 -3.875 1.00 82.44 185 MET A O 1
ATOM 1559 N N . LYS A 1 186 ? 18.452 9.683 -6.037 1.00 78.88 186 LYS A N 1
ATOM 1560 C CA . LYS A 1 186 ? 19.487 10.711 -6.264 1.00 78.88 186 LYS A CA 1
ATOM 1561 C C . LYS A 1 186 ? 18.875 12.116 -6.292 1.00 78.88 186 LYS A C 1
ATOM 1563 O O . LYS A 1 186 ? 19.413 13.037 -5.690 1.00 78.88 186 LYS A O 1
ATOM 1568 N N . GLU A 1 187 ? 17.744 12.268 -6.978 1.00 71.31 187 GLU A N 1
ATOM 1569 C CA . GLU A 1 187 ? 17.009 13.531 -7.056 1.00 71.31 187 GLU A CA 1
ATOM 1570 C C . GLU A 1 187 ? 16.112 13.702 -5.818 1.00 71.31 187 GLU A C 1
ATOM 1572 O O . GLU A 1 187 ? 15.033 13.107 -5.716 1.00 71.31 187 GLU A O 1
ATOM 1577 N N . ASP A 1 188 ? 16.543 14.546 -4.881 1.00 68.69 188 ASP A N 1
ATOM 1578 C CA . ASP A 1 188 ? 15.758 14.968 -3.719 1.00 68.69 188 ASP A CA 1
ATOM 1579 C C . ASP A 1 188 ? 15.302 16.426 -3.873 1.00 68.69 188 ASP A C 1
ATOM 1581 O O . ASP A 1 188 ? 15.889 17.354 -3.319 1.00 68.69 188 ASP A O 1
ATOM 1585 N N . TYR A 1 189 ? 14.244 16.634 -4.664 1.00 60.06 189 TYR A N 1
ATOM 1586 C CA . TYR A 1 189 ? 13.650 17.962 -4.870 1.00 60.06 189 TYR A CA 1
ATOM 1587 C C . TYR A 1 189 ? 13.191 18.613 -3.554 1.00 60.06 189 TYR A C 1
ATOM 1589 O O . TYR A 1 189 ? 13.282 19.827 -3.403 1.00 60.06 189 TYR A O 1
ATOM 1597 N N . MET A 1 190 ? 12.733 17.803 -2.593 1.00 64.81 190 MET A N 1
ATOM 1598 C CA . MET A 1 190 ? 12.247 18.280 -1.296 1.00 64.81 190 MET A CA 1
ATOM 1599 C C . MET A 1 190 ? 13.394 18.580 -0.318 1.00 64.81 190 MET A C 1
ATOM 1601 O O . MET A 1 190 ? 13.147 19.186 0.722 1.00 64.81 190 MET A O 1
ATOM 1605 N N . ARG A 1 191 ? 14.632 18.161 -0.642 1.00 68.69 191 ARG A N 1
ATOM 1606 C CA . ARG A 1 191 ? 15.860 18.305 0.166 1.00 68.69 191 ARG A CA 1
ATOM 1607 C C . ARG A 1 191 ? 15.690 17.882 1.628 1.00 68.69 191 ARG A C 1
ATOM 1609 O O . ARG A 1 191 ? 16.358 18.407 2.516 1.00 68.69 191 ARG A O 1
ATOM 1616 N N . ASN A 1 192 ? 14.779 16.953 1.885 1.00 77.12 192 ASN A N 1
ATOM 1617 C CA . ASN A 1 192 ? 14.410 16.511 3.225 1.00 77.12 192 ASN A CA 1
ATOM 1618 C C . ASN A 1 192 ? 14.892 15.081 3.517 1.00 77.12 192 ASN A C 1
ATOM 1620 O O . ASN A 1 192 ? 14.581 14.530 4.571 1.00 77.12 192 ASN A O 1
ATOM 1624 N N . GLY A 1 193 ? 15.636 14.467 2.589 1.00 71.31 193 GLY A N 1
ATOM 1625 C CA . GLY A 1 193 ? 16.158 13.110 2.711 1.00 71.31 193 GLY A CA 1
ATOM 1626 C C . GLY A 1 193 ? 15.076 12.030 2.706 1.00 71.31 193 GLY A C 1
ATOM 1627 O O . GLY A 1 193 ? 15.364 10.884 3.058 1.00 71.31 193 GLY A O 1
ATOM 1628 N N . GLN A 1 194 ? 13.836 12.370 2.340 1.00 77.38 194 GLN A N 1
ATOM 1629 C CA . GLN A 1 194 ? 12.713 11.447 2.400 1.00 77.38 194 GLN A CA 1
ATOM 1630 C C . GLN A 1 194 ? 12.826 10.375 1.310 1.00 77.38 194 GLN A C 1
ATOM 1632 O O . GLN A 1 194 ? 13.160 10.645 0.155 1.00 77.38 194 GLN A O 1
ATOM 1637 N N . LEU A 1 195 ? 12.529 9.130 1.688 1.00 84.69 195 LEU A N 1
ATOM 1638 C CA . LEU A 1 195 ? 12.433 8.025 0.741 1.00 84.69 195 LEU A CA 1
ATOM 1639 C C . LEU A 1 195 ? 11.252 8.259 -0.202 1.00 84.69 195 LEU A C 1
ATOM 1641 O O . LEU A 1 195 ? 10.200 8.745 0.216 1.00 84.69 195 LEU A O 1
ATOM 1645 N N . LYS A 1 196 ? 11.413 7.870 -1.463 1.00 85.75 196 LYS A N 1
ATOM 1646 C CA . LYS A 1 196 ? 10.374 8.001 -2.484 1.00 85.75 196 LYS A CA 1
ATOM 1647 C C . LYS A 1 196 ? 9.969 6.628 -3.005 1.00 85.75 196 LYS A C 1
ATOM 1649 O O . LYS A 1 196 ? 10.815 5.730 -3.017 1.00 85.75 196 LYS A O 1
ATOM 1654 N N . PRO A 1 197 ? 8.706 6.459 -3.424 1.00 88.25 197 PRO A N 1
ATOM 1655 C CA . PRO A 1 197 ? 8.291 5.238 -4.086 1.00 88.25 197 PRO A CA 1
ATOM 1656 C C . PRO A 1 197 ? 9.034 5.121 -5.417 1.00 88.25 197 PRO A C 1
ATOM 1658 O O . PRO A 1 197 ? 9.147 6.090 -6.172 1.00 88.25 197 PRO A O 1
ATOM 1661 N N . GLY A 1 198 ? 9.564 3.942 -5.690 1.00 89.38 198 GLY A N 1
ATOM 1662 C CA . GLY A 1 198 ? 10.320 3.697 -6.896 1.00 89.38 198 GLY A CA 1
ATOM 1663 C C . GLY A 1 198 ? 10.493 2.223 -7.195 1.00 89.38 198 GLY A C 1
ATOM 1664 O O . GLY A 1 198 ? 10.067 1.343 -6.443 1.00 89.38 198 GLY A O 1
ATOM 1665 N N . TYR A 1 199 ? 11.161 2.000 -8.312 1.00 89.31 199 TYR A N 1
ATOM 1666 C CA . TYR A 1 199 ? 11.553 0.707 -8.833 1.00 89.31 199 TYR A CA 1
ATOM 1667 C C . TYR A 1 199 ? 13.066 0.686 -8.997 1.00 89.31 199 TYR A C 1
ATOM 1669 O O . TYR A 1 199 ? 13.668 1.682 -9.411 1.00 89.31 199 TYR A O 1
ATOM 1677 N N . ASN A 1 200 ? 13.691 -0.440 -8.669 1.00 88.69 200 ASN A N 1
ATOM 1678 C CA . ASN A 1 200 ? 15.109 -0.640 -8.920 1.00 88.69 200 ASN A CA 1
ATOM 1679 C C . ASN A 1 200 ? 15.253 -1.442 -10.2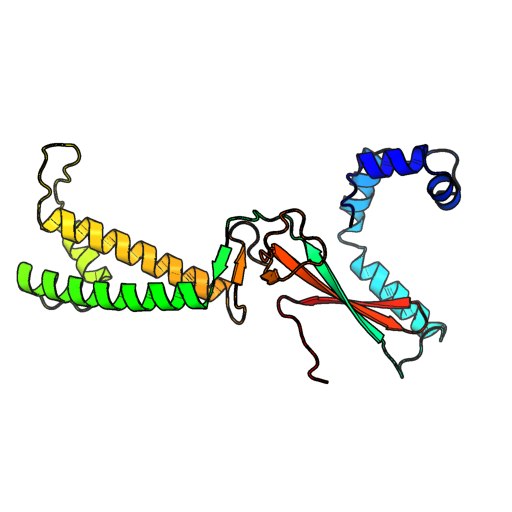17 1.00 88.69 200 ASN A C 1
ATOM 1681 O O . ASN A 1 200 ? 15.137 -2.663 -10.196 1.00 88.69 200 ASN A O 1
ATOM 1685 N N . LEU A 1 201 ? 15.466 -0.748 -11.333 1.00 89.81 201 LEU A N 1
ATOM 1686 C CA . LEU A 1 201 ? 15.721 -1.365 -12.630 1.00 89.81 201 LEU A CA 1
ATOM 1687 C C . LEU A 1 201 ? 17.187 -1.798 -12.682 1.00 89.81 201 LEU A C 1
ATOM 1689 O O . LEU A 1 201 ? 18.084 -0.963 -12.557 1.00 89.81 201 LEU A O 1
ATOM 1693 N N . GLN A 1 202 ? 17.431 -3.087 -12.868 1.0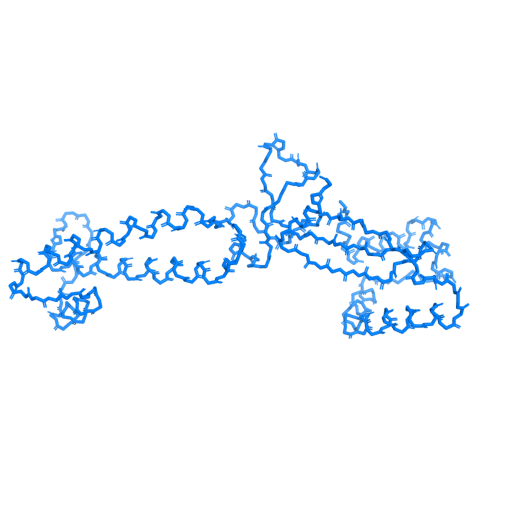0 90.50 202 GLN A N 1
ATOM 1694 C CA . GLN A 1 202 ? 18.752 -3.612 -13.190 1.00 90.50 202 GLN A CA 1
ATOM 1695 C C . GLN A 1 202 ? 18.838 -3.891 -14.682 1.00 90.50 202 GLN A C 1
ATOM 1697 O O . GLN A 1 202 ? 17.869 -4.333 -15.296 1.00 90.50 202 GLN A O 1
ATOM 1702 N N . ILE A 1 203 ? 19.999 -3.608 -15.258 1.00 91.44 203 ILE A N 1
ATOM 1703 C CA . ILE A 1 203 ? 20.278 -3.769 -16.679 1.00 91.44 203 ILE A CA 1
ATOM 1704 C C . ILE A 1 203 ? 21.577 -4.560 -16.803 1.00 91.44 203 ILE A C 1
ATOM 1706 O O . ILE A 1 203 ? 22.583 -4.196 -16.193 1.00 91.44 203 ILE A O 1
ATOM 1710 N N . GLY A 1 204 ? 21.542 -5.638 -17.580 1.00 91.25 204 GLY A N 1
ATOM 1711 C CA . GLY A 1 204 ? 22.710 -6.421 -17.955 1.00 91.25 204 GLY A CA 1
ATOM 1712 C C . GLY A 1 204 ? 23.210 -6.012 -19.335 1.00 91.25 204 GLY A C 1
ATOM 1713 O O . GLY A 1 204 ? 22.452 -6.023 -20.309 1.00 91.25 204 GLY A O 1
ATOM 1714 N N . VAL A 1 205 ? 24.489 -5.664 -19.408 1.00 90.31 205 VAL A N 1
ATOM 1715 C CA . VAL A 1 205 ? 25.168 -5.183 -20.609 1.00 90.31 205 VAL A CA 1
ATOM 1716 C C . VAL A 1 205 ? 26.299 -6.138 -20.983 1.00 90.31 205 VAL A C 1
ATOM 1718 O O . VAL A 1 205 ? 27.108 -6.512 -20.131 1.00 90.31 205 VAL A O 1
ATOM 1721 N N . ILE A 1 206 ? 26.360 -6.512 -22.261 1.00 91.06 206 ILE A N 1
ATOM 1722 C CA . ILE A 1 206 ? 27.436 -7.312 -22.864 1.00 91.06 206 ILE A CA 1
ATOM 1723 C C . ILE A 1 206 ? 27.883 -6.612 -24.140 1.00 91.06 206 ILE A C 1
ATOM 1725 O O . ILE A 1 206 ? 27.038 -6.281 -24.968 1.00 91.06 206 ILE A O 1
ATOM 1729 N N . SER A 1 207 ? 29.192 -6.399 -24.300 1.00 85.12 207 SER A N 1
ATOM 1730 C CA . SER A 1 207 ? 29.783 -5.765 -25.492 1.00 85.12 207 SER A CA 1
ATOM 1731 C C . SER A 1 207 ? 29.006 -4.523 -25.952 1.00 85.12 207 SER A C 1
ATOM 1733 O O . SER A 1 207 ? 28.639 -4.411 -27.113 1.00 85.12 207 SER A O 1
ATOM 1735 N N . GLU A 1 208 ? 28.697 -3.619 -25.013 1.00 85.44 208 GLU A N 1
ATOM 1736 C CA . GLU A 1 208 ? 27.937 -2.369 -25.235 1.00 85.44 208 GLU A CA 1
ATOM 1737 C C . GLU A 1 208 ? 26.430 -2.528 -25.531 1.00 85.44 208 GLU A C 1
ATOM 1739 O O . GLU A 1 208 ? 25.698 -1.536 -25.548 1.00 85.44 208 GLU A O 1
ATOM 1744 N N . TYR A 1 209 ? 25.922 -3.754 -25.665 1.00 89.25 209 TYR A N 1
ATOM 1745 C CA . TYR A 1 209 ? 24.500 -4.034 -25.859 1.00 89.25 209 TYR A CA 1
ATOM 1746 C C . TYR A 1 209 ? 23.783 -4.321 -24.545 1.00 89.25 209 TYR A C 1
ATOM 1748 O O . TYR A 1 209 ? 24.266 -5.072 -23.698 1.00 89.25 209 TYR A O 1
ATOM 1756 N N . ILE A 1 210 ? 22.569 -3.788 -24.406 1.00 89.94 210 ILE A N 1
ATOM 1757 C CA . ILE A 1 210 ? 21.644 -4.217 -23.355 1.00 89.94 210 ILE A CA 1
ATOM 1758 C C . ILE A 1 210 ? 21.085 -5.583 -23.755 1.00 89.94 210 ILE A C 1
ATOM 1760 O O . ILE A 1 210 ? 20.390 -5.692 -24.763 1.00 89.94 210 ILE A O 1
ATOM 1764 N N . VAL A 1 211 ? 21.378 -6.609 -22.959 1.00 91.06 211 VAL A N 1
ATOM 1765 C CA . VAL A 1 211 ? 20.974 -8.002 -23.231 1.00 91.06 211 VAL A CA 1
ATOM 1766 C C . VAL A 1 211 ? 19.965 -8.542 -22.225 1.00 91.06 211 VAL A C 1
ATOM 1768 O O . VAL A 1 211 ? 19.288 -9.530 -22.488 1.00 91.06 211 VAL A O 1
ATOM 1771 N N . SER A 1 212 ? 19.841 -7.893 -21.069 1.00 90.06 212 SER A N 1
ATOM 1772 C CA . SER A 1 212 ? 18.829 -8.221 -20.070 1.00 90.06 212 SER A CA 1
ATOM 1773 C C . SER A 1 212 ? 18.442 -6.984 -19.276 1.00 90.06 212 SER A C 1
ATOM 1775 O O . SER A 1 212 ? 19.221 -6.038 -19.139 1.00 90.06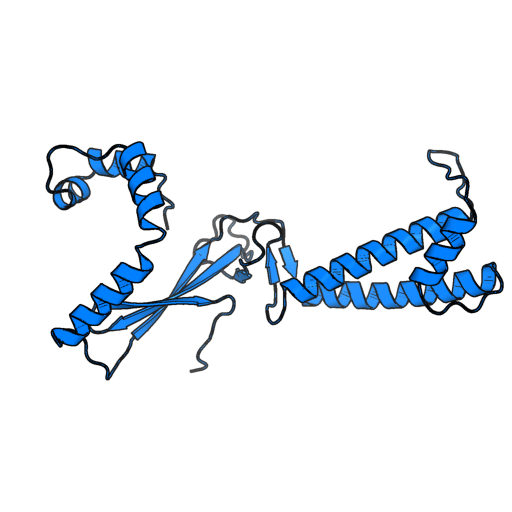 212 SER A O 1
ATOM 1777 N N . TYR A 1 213 ? 17.228 -6.990 -18.747 1.00 90.50 213 TYR A N 1
ATOM 1778 C CA . TYR A 1 213 ? 16.781 -6.021 -17.765 1.00 90.50 213 TYR A CA 1
ATOM 1779 C C . TYR A 1 213 ? 15.739 -6.673 -16.864 1.00 90.50 213 TYR A C 1
ATOM 1781 O O . TYR A 1 213 ? 15.014 -7.562 -17.307 1.00 90.50 213 TYR A O 1
ATOM 1789 N N . ASP A 1 214 ? 15.659 -6.228 -15.616 1.00 89.62 214 ASP A N 1
ATOM 1790 C CA . ASP A 1 214 ? 14.635 -6.690 -14.682 1.00 89.62 214 ASP A CA 1
ATOM 1791 C C . ASP A 1 214 ? 14.373 -5.647 -13.585 1.00 89.62 214 ASP A C 1
ATOM 1793 O O . ASP A 1 214 ? 15.216 -4.788 -13.296 1.00 89.62 214 ASP A O 1
ATOM 1797 N N . ILE A 1 215 ? 13.182 -5.684 -12.991 1.00 86.94 215 ILE A N 1
ATOM 1798 C CA . ILE A 1 215 ? 12.738 -4.747 -11.961 1.00 86.94 215 ILE A CA 1
ATOM 1799 C C . ILE A 1 215 ? 12.716 -5.452 -10.611 1.00 86.94 215 ILE A C 1
ATOM 1801 O O . ILE A 1 215 ? 11.943 -6.371 -10.363 1.00 86.94 215 ILE A O 1
ATOM 1805 N N . PHE A 1 216 ? 13.506 -4.930 -9.679 1.00 82.44 216 PHE A N 1
ATOM 1806 C CA . PHE A 1 216 ? 13.591 -5.457 -8.328 1.00 82.44 216 PHE A CA 1
ATOM 1807 C C . PHE A 1 216 ? 12.939 -4.518 -7.313 1.00 82.44 216 PHE A C 1
ATOM 1809 O O . PHE A 1 216 ? 13.105 -3.295 -7.332 1.00 82.44 216 PHE A O 1
ATOM 1816 N N . HIS A 1 217 ? 12.235 -5.115 -6.354 1.00 71.00 217 HIS A N 1
ATOM 1817 C CA . HIS A 1 217 ? 11.645 -4.400 -5.220 1.00 71.00 217 HIS A CA 1
ATOM 1818 C C . HIS A 1 217 ? 12.639 -4.157 -4.076 1.00 71.00 217 HIS A C 1
ATOM 1820 O O . HIS A 1 217 ? 12.399 -3.313 -3.208 1.00 71.00 217 HIS A O 1
ATOM 1826 N N . ILE A 1 218 ? 13.748 -4.898 -4.062 1.00 62.72 218 ILE A N 1
ATOM 1827 C CA . ILE A 1 218 ? 14.809 -4.833 -3.059 1.00 62.72 218 ILE A CA 1
ATOM 1828 C C . ILE A 1 218 ? 16.117 -4.539 -3.791 1.00 62.72 218 ILE A C 1
ATOM 1830 O O . ILE A 1 218 ? 16.379 -5.075 -4.866 1.00 62.72 218 ILE A O 1
ATOM 1834 N N . LEU A 1 219 ? 16.954 -3.683 -3.208 1.00 53.88 219 LEU A N 1
ATOM 1835 C CA . LEU A 1 219 ? 18.343 -3.581 -3.637 1.00 53.88 219 LEU A CA 1
ATOM 1836 C C . LEU A 1 219 ? 19.018 -4.918 -3.324 1.00 53.88 219 LEU A C 1
ATOM 1838 O O . LEU A 1 219 ? 19.368 -5.171 -2.171 1.00 53.88 219 LEU A O 1
ATOM 1842 N N . LEU A 1 220 ? 19.204 -5.759 -4.343 1.00 40.72 220 LEU A N 1
ATOM 1843 C CA . LEU A 1 220 ? 20.216 -6.807 -4.322 1.00 40.72 220 LEU A CA 1
ATOM 1844 C C . LEU A 1 220 ? 21.571 -6.102 -4.252 1.00 40.72 220 LEU A C 1
ATOM 1846 O O . LEU A 1 220 ? 22.230 -5.852 -5.257 1.00 40.72 220 LEU A O 1
ATOM 1850 N N . ILE A 1 221 ? 21.959 -5.700 -3.045 1.00 38.75 221 ILE A N 1
ATOM 1851 C CA . ILE A 1 221 ? 23.352 -5.418 -2.757 1.00 38.75 221 ILE A CA 1
ATOM 1852 C C . ILE A 1 221 ? 24.012 -6.790 -2.843 1.00 38.75 221 ILE A C 1
ATOM 1854 O O . ILE A 1 221 ? 23.908 -7.583 -1.906 1.00 38.75 221 ILE A O 1
ATOM 1858 N N . GLN A 1 222 ? 24.656 -7.088 -3.975 1.00 33.44 222 GLN A N 1
ATOM 1859 C CA . GLN A 1 222 ? 25.774 -8.020 -3.951 1.00 33.44 222 GLN A CA 1
ATOM 1860 C C . GLN A 1 222 ? 26.704 -7.480 -2.866 1.00 33.44 222 GLN A C 1
ATOM 1862 O O . GLN A 1 222 ? 27.295 -6.409 -3.025 1.00 33.44 222 GLN A O 1
ATOM 1867 N N . LYS A 1 223 ? 26.728 -8.150 -1.709 1.00 29.56 223 LYS A N 1
ATOM 1868 C CA . LYS A 1 223 ? 27.759 -7.918 -0.705 1.00 29.56 223 LYS A CA 1
ATOM 1869 C C . LYS A 1 223 ? 29.080 -8.171 -1.426 1.00 29.56 223 LYS A C 1
ATOM 1871 O O . LYS A 1 223 ? 29.366 -9.314 -1.770 1.00 29.56 223 LYS A O 1
ATOM 1876 N N . ARG A 1 224 ? 29.789 -7.089 -1.744 1.00 32.72 224 ARG A N 1
ATOM 1877 C CA . ARG A 1 224 ? 31.224 -7.150 -1.997 1.00 32.72 224 ARG A CA 1
ATOM 1878 C C . ARG A 1 224 ? 31.929 -7.518 -0.702 1.00 32.72 224 ARG A C 1
ATOM 1880 O O . ARG A 1 224 ? 31.424 -7.091 0.364 1.00 32.72 224 ARG A O 1
#

Radius of gyration: 27.98 Å; chains: 1; bounding box: 62×39×76 Å

Secondary structure (DSSP, 8-state):
-----HHHHHHHHHH-HHHHHHHTSSSPPPHHHHHHHHHHHTTTHHHHHHHHHHHHHHTT-S-SS--EEEEEEEE-SS-TT-EEEHHHHHHHHHHHHHHHHHHHHHHHHHHT-----HHHHHHHHHHTT-----STTPPPPHHHHHHHHHHHHHHHHHHHHHHHHHHTT-SEEESS-SS-EEE--S--TT-S---EEEEEEEEEEETTEEEEEEEESS------

Foldseek 3Di:
DDPQQLQNQLVCCVPPPVNVVVVVDPDRDHSVRVVVCCVVCVVVVVVVLQVVLVVCVVVVVFDPPDKDKDKDKFFDPADFPAKDFLVVLVVVLVVLVVVQQVLQVVQCVVVVHDDDDLVVLLVVLVVVVDDDDDDPPDDGDPSNVSNVSSVVSVVSNVVSVVLCVLQPVHRMAGPGGSLWAWDQHPDDPVPPRGTGTIWIKMFMDTSNDTNDIDTDNDPPPPPD

pLDDT: mean 86.53, std 12.09, range [29.56, 97.69]

Sequence (224 aa):
MLTYSTRDIEFLCKDSQRTKFLLNSANAPNYSTISRFLSKANNIIYELFCQFVEKLLKLSEITTETIYIDGTKIEAYANKYSFVWKKSTLKYKERLEENILQLIDEFNKYFNKELDSIFDILSFLEELKIHKVYGRGKRKSKEQLFLEKAQSYAERLNKYTNYLEILGERNSFSKTDKEATFMRMKEDYMRNGQLKPGYNLQIGVISEYIVSYDIFHILLIQKR